Protein AF-A0A2E7XLK7-F1 (afdb_monomer_lite)

Sequence (346 aa):
MSKNNLLGGCLLLLLGIIIGWCAREISVGSTPVLQDQIIPPADSRLLEESEVSLVPVVDSQQFLRQLAREPVSVRQVELRKYLATHGDQFDVLMTLSGDLSEQGHFEEALEMLLRSSIAIESIAQQDLFKMSLARLIDRYTRELISLNQFGEVDQLYEQLTLMLPQFAQYHLELGTLRIRMGNLQSALVPLAQIANHDKLGAEARRLMLQIEGSESLVPAAFEELPLIARTGQFLVEAMIDDELPILVLIDTGAAMTILESGVLERLGYNLSGKQEYFVTANGVVQAPVVTIDSFGLGRARLNNVTVGALDMAMQGKVEGLLGMNFLRHYDFHIDQNRSILVLDQR

Structure (mmCIF, N/CA/C/O backbone):
data_AF-A0A2E7XLK7-F1
#
_entry.id   AF-A0A2E7XLK7-F1
#
loop_
_atom_site.group_PDB
_atom_site.id
_atom_site.type_symbol
_atom_site.label_atom_id
_atom_site.label_alt_id
_atom_site.label_comp_id
_atom_site.label_asym_id
_atom_site.label_entity_id
_atom_site.label_seq_id
_atom_site.pdbx_PDB_ins_code
_atom_site.Cartn_x
_atom_site.Cartn_y
_atom_site.Cartn_z
_atom_site.occupancy
_atom_site.B_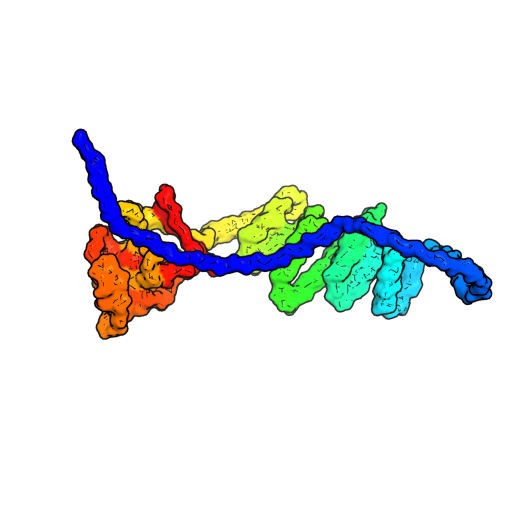iso_or_equiv
_atom_site.auth_seq_id
_atom_site.auth_comp_id
_atom_site.auth_asym_id
_atom_site.auth_atom_id
_atom_site.pdbx_PDB_model_num
ATOM 1 N N . MET A 1 1 ? 20.512 45.327 61.241 1.00 38.00 1 MET A N 1
ATOM 2 C CA . MET A 1 1 ? 20.611 43.995 61.884 1.00 38.00 1 MET A CA 1
ATOM 3 C C . MET A 1 1 ? 20.050 42.981 60.892 1.00 38.00 1 MET A C 1
ATOM 5 O O . MET A 1 1 ? 18.884 43.098 60.562 1.00 38.00 1 MET A O 1
ATOM 9 N N . SER A 1 2 ? 20.935 42.372 60.091 1.00 33.22 2 SER A N 1
ATOM 10 C CA . SER A 1 2 ? 21.350 40.940 60.107 1.00 33.22 2 SER A CA 1
ATOM 11 C C . SER A 1 2 ? 20.397 40.079 59.257 1.00 33.22 2 SER A C 1
ATOM 13 O O . SER A 1 2 ? 19.222 40.047 59.579 1.00 33.22 2 S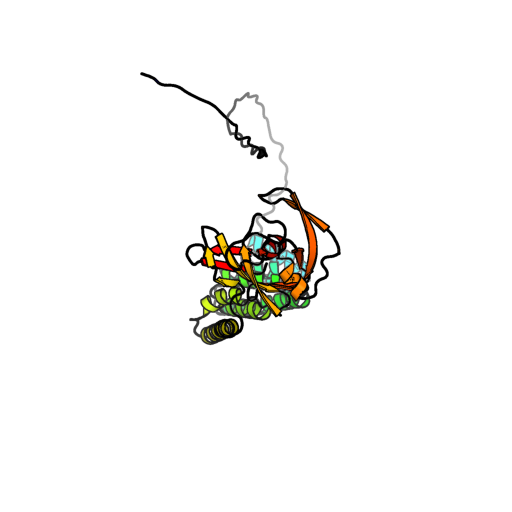ER A O 1
ATOM 15 N N . LYS A 1 3 ? 20.728 39.533 58.072 1.00 36.88 3 LYS A N 1
ATOM 16 C CA . LYS A 1 3 ? 21.786 38.591 57.610 1.00 36.88 3 LY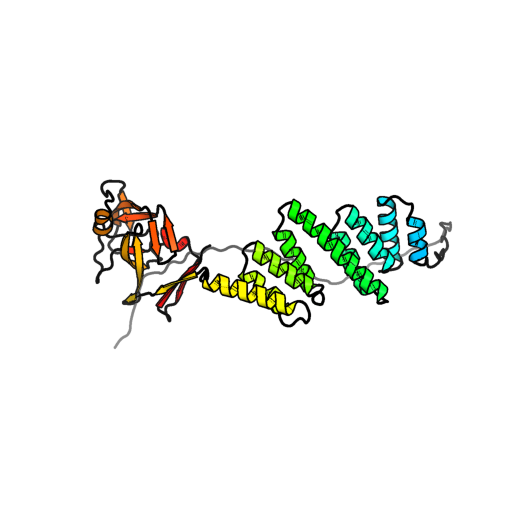S A CA 1
ATOM 17 C C . LYS A 1 3 ? 21.754 37.182 58.239 1.00 36.88 3 LYS A C 1
ATOM 19 O O . LYS A 1 3 ? 21.786 37.083 59.463 1.00 36.88 3 LYS A O 1
ATOM 24 N N . ASN A 1 4 ? 21.885 36.193 57.327 1.00 37.44 4 ASN A N 1
ATOM 25 C CA . ASN A 1 4 ? 22.440 34.819 57.417 1.00 37.44 4 ASN A CA 1
ATOM 26 C C . ASN A 1 4 ? 21.460 33.688 57.828 1.00 37.44 4 ASN A C 1
ATOM 28 O O . ASN A 1 4 ? 20.855 33.794 58.884 1.00 37.44 4 ASN A O 1
ATOM 32 N N . ASN A 1 5 ? 21.150 32.669 56.992 1.00 36.31 5 ASN A N 1
ATOM 33 C CA . ASN A 1 5 ? 21.931 31.530 56.397 1.00 36.31 5 ASN A CA 1
ATOM 34 C C . ASN A 1 5 ? 21.521 30.214 57.124 1.00 36.31 5 ASN A C 1
ATOM 36 O O . ASN A 1 5 ? 21.254 30.299 58.313 1.00 36.31 5 ASN A O 1
ATOM 40 N N . LEU A 1 6 ? 21.498 28.972 56.607 1.00 34.34 6 LEU A N 1
ATOM 41 C CA . LEU A 1 6 ? 21.728 28.292 55.314 1.00 34.34 6 LEU A CA 1
ATOM 42 C C . LEU A 1 6 ? 21.446 26.763 55.540 1.00 34.34 6 LEU A C 1
ATOM 44 O O . LEU A 1 6 ? 21.550 26.322 56.682 1.00 34.34 6 LEU A O 1
ATOM 48 N N . LEU A 1 7 ? 21.268 25.983 54.451 1.00 34.22 7 LEU A N 1
ATOM 49 C CA . LEU A 1 7 ? 21.479 24.508 54.273 1.00 34.22 7 LEU A CA 1
ATOM 50 C C . LEU A 1 7 ? 20.421 23.520 54.830 1.00 34.22 7 LEU A C 1
ATOM 52 O O . LEU A 1 7 ? 19.947 23.688 55.940 1.00 34.22 7 LEU A O 1
ATOM 56 N N . GLY A 1 8 ? 20.049 22.418 54.159 1.00 26.94 8 GLY A N 1
ATOM 57 C CA . GLY A 1 8 ? 20.521 21.790 52.914 1.00 26.94 8 GLY A CA 1
ATOM 58 C C . GLY A 1 8 ? 19.777 20.461 52.627 1.00 26.94 8 GLY A C 1
ATOM 59 O O . GLY A 1 8 ? 19.024 19.986 53.473 1.00 26.94 8 GLY A O 1
ATOM 60 N N . GLY A 1 9 ? 19.997 19.868 51.443 1.00 28.62 9 GLY A N 1
ATOM 61 C CA . GLY A 1 9 ? 19.489 18.536 51.053 1.00 28.62 9 GLY A CA 1
ATOM 62 C C . GLY A 1 9 ? 19.288 18.381 49.535 1.00 28.62 9 GLY A C 1
ATOM 63 O O . GLY A 1 9 ? 18.173 18.498 49.052 1.00 28.62 9 GLY A O 1
ATOM 64 N N . CYS A 1 10 ? 20.363 18.409 48.740 1.00 28.39 10 CYS A N 1
ATOM 65 C CA . CYS A 1 10 ? 20.932 17.255 48.010 1.00 28.39 10 CYS A CA 1
ATOM 66 C C . CYS A 1 10 ? 19.990 16.549 47.010 1.00 28.39 10 CYS A C 1
ATOM 68 O O . CYS A 1 10 ? 19.329 15.570 47.338 1.00 28.39 10 CYS A O 1
ATOM 70 N N . LEU A 1 11 ? 20.046 17.015 45.756 1.00 28.36 11 LEU A N 1
ATOM 71 C CA . LEU A 1 11 ? 19.592 16.337 44.540 1.00 28.36 11 LEU A CA 1
ATOM 72 C C . LEU A 1 11 ? 20.780 15.542 43.966 1.00 28.36 11 LEU A C 1
ATOM 74 O O . LEU A 1 11 ? 21.834 16.128 43.714 1.00 28.36 11 LEU A O 1
ATOM 78 N N . LEU A 1 12 ? 20.631 14.228 43.775 1.00 30.23 12 LEU A N 1
ATOM 79 C CA . LEU A 1 12 ? 21.654 13.356 43.187 1.00 30.23 12 LEU A CA 1
ATOM 80 C C . LEU A 1 12 ? 21.189 12.838 41.819 1.00 30.23 12 LEU A C 1
ATOM 82 O O . LEU A 1 12 ? 20.147 12.203 41.694 1.00 30.23 12 LEU A O 1
ATOM 86 N N . LEU A 1 13 ? 22.001 13.174 40.816 1.00 29.02 13 LEU A N 1
ATOM 87 C CA . LEU A 1 13 ? 22.004 12.732 39.421 1.00 29.02 13 LEU A CA 1
ATOM 88 C C . LEU A 1 13 ? 22.323 11.241 39.292 1.00 29.02 13 LEU A C 1
ATOM 90 O O . LEU A 1 13 ? 23.166 10.766 40.041 1.00 29.02 13 LEU A O 1
ATOM 94 N N . LEU A 1 14 ? 21.811 10.593 38.238 1.00 28.12 14 LEU A N 1
ATOM 95 C CA . LEU A 1 14 ? 22.536 9.589 37.442 1.00 28.12 14 LEU A CA 1
ATOM 96 C C . LEU A 1 14 ? 21.859 9.433 36.066 1.00 28.12 14 LEU A C 1
ATOM 98 O O . LEU A 1 14 ? 20.764 8.890 35.987 1.00 28.12 14 LEU A O 1
ATOM 102 N N . LEU A 1 15 ? 22.526 9.850 34.985 1.00 29.52 15 LEU A N 1
ATOM 103 C CA . LEU A 1 15 ? 22.326 9.291 33.641 1.00 29.52 15 LEU A CA 1
ATOM 104 C C . LEU A 1 15 ? 23.665 9.280 32.893 1.00 29.52 15 LEU A C 1
ATOM 106 O O . LEU A 1 15 ? 24.464 10.211 32.992 1.00 29.52 15 LEU A O 1
ATOM 110 N N . GLY A 1 16 ? 23.914 8.141 32.250 1.00 28.16 16 GLY A N 1
ATOM 111 C CA . GLY A 1 16 ? 25.212 7.648 31.810 1.00 28.16 16 GLY A CA 1
ATOM 112 C C . GLY A 1 16 ? 25.707 8.202 30.477 1.00 28.16 16 GLY A C 1
ATOM 113 O O . GLY A 1 16 ? 24.952 8.672 29.633 1.00 28.16 16 GLY A O 1
ATOM 114 N N . ILE A 1 17 ? 27.024 8.093 30.329 1.00 31.83 17 ILE A N 1
ATOM 115 C CA . ILE A 1 17 ? 27.859 8.482 29.193 1.00 31.83 17 ILE A CA 1
ATOM 116 C C . ILE A 1 17 ? 27.945 7.311 28.204 1.00 31.83 17 ILE A C 1
ATOM 118 O O . ILE A 1 17 ? 28.260 6.198 28.622 1.00 31.83 17 ILE A O 1
ATOM 122 N N . ILE A 1 18 ? 27.788 7.570 26.900 1.00 32.91 18 ILE A N 1
ATOM 123 C CA . ILE A 1 18 ? 28.361 6.728 25.835 1.00 32.91 18 ILE A CA 1
ATOM 124 C C . ILE A 1 18 ? 29.130 7.627 24.859 1.00 32.91 18 ILE A C 1
ATOM 126 O O . ILE A 1 18 ? 28.593 8.581 24.302 1.00 32.91 18 ILE A O 1
ATOM 130 N N . ILE A 1 19 ? 30.417 7.315 24.702 1.00 32.56 19 ILE A N 1
ATOM 131 C CA . ILE A 1 19 ? 31.405 7.982 23.847 1.00 32.56 19 ILE A CA 1
ATOM 132 C C . ILE A 1 19 ? 31.384 7.315 22.465 1.00 32.56 19 ILE A C 1
ATOM 134 O O . ILE A 1 19 ? 31.573 6.105 22.370 1.00 32.56 19 ILE A O 1
ATOM 138 N N . GLY A 1 20 ? 31.200 8.105 21.403 1.00 25.83 20 GLY A N 1
ATOM 139 C CA . GLY A 1 20 ? 31.432 7.702 20.012 1.00 25.83 20 GLY A CA 1
ATOM 140 C C . GLY A 1 20 ? 32.851 8.070 19.573 1.00 25.83 20 GLY A C 1
ATOM 141 O O . GLY A 1 20 ? 33.323 9.174 19.843 1.00 25.83 20 GLY A O 1
ATOM 142 N N . TRP A 1 21 ? 33.545 7.131 18.930 1.00 27.48 21 TRP A N 1
ATOM 143 C CA . TRP A 1 21 ? 34.945 7.250 18.519 1.00 27.48 21 TRP A CA 1
ATOM 144 C C . TRP A 1 21 ? 35.085 7.566 17.019 1.00 27.48 21 TRP A C 1
ATOM 146 O O . TRP A 1 21 ? 34.519 6.882 16.174 1.00 27.48 21 TRP A O 1
ATOM 156 N N . CYS A 1 22 ? 35.910 8.585 16.758 1.00 27.62 22 CYS A N 1
ATOM 157 C CA . CYS A 1 22 ? 36.865 8.788 15.660 1.00 27.62 22 CYS A CA 1
ATOM 158 C C . CYS A 1 22 ? 36.437 8.697 14.179 1.00 27.62 22 CYS A C 1
ATOM 160 O O . CYS A 1 22 ? 36.572 7.659 13.538 1.00 27.62 22 CYS A O 1
ATOM 162 N N . ALA A 1 23 ? 36.196 9.875 13.588 1.00 27.50 23 ALA A N 1
ATOM 163 C CA . ALA A 1 23 ? 36.605 10.194 12.217 1.00 27.50 23 ALA A CA 1
ATOM 164 C C . ALA A 1 23 ? 38.090 10.618 12.205 1.00 27.50 23 ALA A C 1
ATOM 166 O O . ALA A 1 23 ? 38.541 11.331 13.105 1.00 27.50 23 ALA A O 1
ATOM 167 N N . ARG A 1 24 ? 38.859 10.175 11.204 1.00 30.83 24 ARG A N 1
ATOM 168 C CA . ARG A 1 24 ? 40.275 10.532 11.026 1.00 30.83 24 ARG A CA 1
ATOM 169 C C . ARG A 1 24 ? 40.477 11.084 9.615 1.00 30.83 24 ARG A C 1
ATOM 171 O O . ARG A 1 24 ? 40.654 10.325 8.671 1.00 30.83 24 ARG A O 1
ATOM 178 N N . GLU A 1 25 ? 40.466 12.406 9.502 1.00 31.45 25 GLU A N 1
ATOM 179 C CA . GLU A 1 25 ? 41.052 13.160 8.391 1.00 31.45 25 GLU A CA 1
ATOM 180 C C . GLU A 1 25 ? 42.406 13.704 8.849 1.00 31.45 25 GLU A C 1
ATOM 182 O O . GLU A 1 25 ? 42.467 14.347 9.896 1.00 31.45 25 GLU A O 1
ATOM 187 N N . ILE A 1 26 ? 43.481 13.490 8.079 1.00 33.06 26 ILE A N 1
ATOM 188 C CA . ILE A 1 26 ? 44.697 14.316 8.156 1.00 33.06 26 ILE A CA 1
ATOM 189 C C . ILE A 1 26 ? 45.281 14.518 6.748 1.00 33.06 26 ILE A C 1
ATOM 191 O O . ILE A 1 26 ? 45.833 13.603 6.150 1.00 33.06 26 ILE A O 1
ATOM 195 N N . SER A 1 27 ? 45.122 15.760 6.286 1.00 28.83 27 SER A N 1
ATOM 196 C CA . SER A 1 27 ? 46.096 16.716 5.728 1.00 28.83 27 SER A CA 1
ATOM 197 C C . SER A 1 27 ? 47.169 16.316 4.701 1.00 28.83 27 SER A C 1
ATOM 199 O O . SER A 1 27 ? 48.030 15.468 4.910 1.00 28.83 27 SER A O 1
ATOM 201 N N . VAL A 1 28 ? 47.195 17.160 3.666 1.00 31.09 28 VAL A N 1
ATOM 202 C CA . VAL A 1 28 ? 48.266 17.484 2.709 1.00 31.09 28 VAL A CA 1
ATOM 203 C C . VAL A 1 28 ? 49.451 18.201 3.396 1.00 31.09 28 VAL A C 1
ATOM 205 O O . VAL A 1 28 ? 49.221 18.957 4.342 1.00 31.09 28 VAL A O 1
ATOM 208 N N . GLY A 1 29 ? 50.689 18.039 2.881 1.00 28.14 29 GLY A N 1
ATOM 209 C CA . GLY A 1 29 ? 51.804 18.987 3.112 1.00 28.14 29 GLY A CA 1
ATOM 210 C C . GLY A 1 29 ? 53.265 18.487 2.957 1.00 28.14 29 GLY A C 1
ATOM 211 O O . GLY A 1 29 ? 53.879 18.108 3.943 1.00 28.14 29 GLY A O 1
ATOM 212 N N . SER A 1 30 ? 53.822 18.594 1.735 1.00 30.98 30 SER A N 1
ATOM 213 C CA . SER A 1 30 ? 55.190 19.058 1.331 1.00 30.98 30 SER A CA 1
ATOM 214 C C . SER A 1 30 ? 56.534 18.504 1.910 1.00 30.98 30 SER A C 1
ATOM 216 O O . SER A 1 30 ? 56.912 18.861 3.017 1.00 30.98 30 SER A O 1
ATOM 218 N N . THR A 1 31 ? 57.298 17.794 1.035 1.00 31.28 31 THR A N 1
ATOM 219 C CA . THR A 1 31 ? 58.743 17.906 0.581 1.00 31.28 31 THR A CA 1
ATOM 220 C C . THR A 1 31 ? 59.922 18.104 1.577 1.00 31.28 31 THR A C 1
ATOM 222 O O . THR A 1 31 ? 59.736 18.857 2.525 1.00 31.28 31 THR A O 1
ATOM 225 N N . PRO A 1 32 ? 61.173 17.583 1.337 1.00 35.72 32 PRO A N 1
ATOM 226 C CA . PRO A 1 32 ? 61.933 17.742 0.073 1.00 35.72 32 PRO A CA 1
ATOM 227 C C . PRO A 1 32 ? 62.900 16.628 -0.428 1.00 35.72 32 PRO A C 1
ATOM 229 O O . PRO A 1 32 ? 63.356 15.750 0.292 1.00 35.72 32 PRO A O 1
ATOM 232 N N . VAL A 1 33 ? 63.180 16.773 -1.732 1.00 28.27 33 VAL A N 1
ATOM 233 C CA . VAL A 1 33 ? 64.313 16.412 -2.618 1.00 28.27 33 VAL A CA 1
ATOM 234 C C . VAL A 1 33 ? 65.586 15.812 -1.992 1.00 28.27 33 VAL A C 1
ATOM 236 O O . VAL A 1 33 ? 66.196 16.439 -1.134 1.00 28.27 33 VAL A O 1
ATOM 239 N N . LEU A 1 34 ? 66.093 14.724 -2.595 1.00 29.97 34 LEU A N 1
ATOM 240 C CA . LEU A 1 34 ? 67.499 14.611 -3.014 1.00 29.97 34 LEU A CA 1
ATOM 241 C C . LEU A 1 34 ? 67.614 13.779 -4.299 1.00 29.97 34 LEU A C 1
ATOM 243 O O . LEU A 1 34 ? 66.924 12.785 -4.508 1.00 29.97 34 LEU A O 1
ATOM 247 N N . GLN A 1 35 ? 68.455 14.306 -5.172 1.00 29.58 35 GLN A N 1
ATOM 248 C CA . GLN A 1 35 ? 68.695 13.982 -6.566 1.00 29.58 35 GLN A CA 1
ATOM 249 C C . GLN A 1 35 ? 69.853 12.985 -6.629 1.00 29.58 35 GLN A C 1
ATOM 251 O O . GLN A 1 35 ? 70.845 13.213 -5.949 1.00 29.58 35 GLN A O 1
ATOM 256 N N . ASP A 1 36 ? 69.772 11.959 -7.474 1.00 32.22 36 ASP A N 1
ATOM 257 C CA . ASP A 1 36 ? 70.968 11.480 -8.164 1.00 32.22 36 ASP A CA 1
ATOM 258 C C . ASP A 1 36 ? 70.614 10.891 -9.529 1.00 32.22 36 ASP A C 1
ATOM 260 O O . ASP A 1 36 ? 69.635 10.168 -9.716 1.00 32.22 36 ASP A O 1
ATOM 264 N N . GLN A 1 37 ? 71.393 11.342 -10.503 1.00 32.69 37 GLN A N 1
ATOM 265 C CA . GLN A 1 37 ? 71.271 11.105 -11.932 1.00 32.69 37 GLN A CA 1
ATOM 266 C C . GLN A 1 37 ? 71.860 9.738 -12.308 1.00 32.69 37 GLN A C 1
ATOM 268 O O . GLN A 1 37 ? 72.754 9.247 -11.628 1.00 32.69 37 GLN A O 1
ATOM 273 N N . ILE A 1 38 ? 71.424 9.181 -13.445 1.00 30.69 38 ILE A N 1
ATOM 274 C CA . ILE A 1 38 ? 72.251 8.804 -14.618 1.00 30.69 38 ILE A CA 1
ATOM 275 C C . ILE A 1 38 ? 71.412 7.873 -15.524 1.00 30.69 38 ILE A C 1
ATOM 277 O O . ILE A 1 38 ? 71.019 6.781 -15.127 1.00 30.69 38 ILE A O 1
ATOM 281 N N . ILE A 1 39 ? 71.164 8.316 -16.762 1.00 35.72 39 ILE A N 1
ATOM 282 C CA . ILE A 1 39 ? 70.705 7.509 -17.915 1.00 35.72 39 ILE A CA 1
ATOM 283 C C . ILE A 1 39 ? 71.919 7.364 -18.854 1.00 35.72 39 ILE A C 1
ATOM 285 O O . ILE A 1 39 ? 72.703 8.316 -18.935 1.00 35.72 39 ILE A O 1
ATOM 289 N N . PRO A 1 40 ? 72.120 6.224 -19.550 1.00 37.47 40 PRO A N 1
ATOM 290 C CA . PRO A 1 40 ? 71.964 6.234 -21.021 1.00 37.47 40 PRO A CA 1
ATOM 291 C C . PRO A 1 40 ? 71.413 4.869 -21.562 1.00 37.47 40 PRO A C 1
ATOM 293 O O . PRO A 1 40 ? 70.925 4.074 -20.764 1.00 37.47 40 PRO A O 1
ATOM 296 N N . PRO A 1 41 ? 71.352 4.595 -22.885 1.00 37.66 41 PRO A N 1
ATOM 297 C CA . PRO A 1 41 ? 70.128 4.730 -23.675 1.00 37.66 41 PRO A CA 1
ATOM 298 C C . PRO A 1 41 ? 69.648 3.424 -24.359 1.00 37.66 41 PRO A C 1
ATOM 300 O O . PRO A 1 41 ? 70.369 2.439 -24.442 1.00 37.66 41 PRO A O 1
ATOM 303 N N . ALA A 1 42 ? 68.410 3.496 -24.861 1.00 37.38 42 ALA A N 1
ATOM 304 C CA . ALA A 1 42 ? 67.748 2.729 -25.927 1.00 37.38 42 ALA A CA 1
ATOM 305 C C . ALA A 1 42 ? 68.318 1.360 -26.367 1.00 37.38 42 ALA A C 1
ATOM 307 O O . ALA A 1 42 ? 69.353 1.295 -27.027 1.00 37.38 42 ALA A O 1
ATOM 308 N N . ASP A 1 43 ? 67.496 0.313 -26.218 1.00 33.19 43 ASP A N 1
ATOM 309 C CA . ASP A 1 43 ? 67.376 -0.706 -27.262 1.00 33.19 43 ASP A CA 1
ATOM 310 C C . ASP A 1 43 ? 65.899 -0.939 -27.611 1.00 33.19 43 ASP A C 1
ATOM 312 O O . ASP A 1 43 ? 65.036 -1.205 -26.773 1.00 33.19 43 ASP A O 1
ATOM 316 N N . SER A 1 44 ? 65.632 -0.730 -28.888 1.00 34.12 44 SER A N 1
ATOM 317 C CA . SER A 1 44 ? 64.373 -0.860 -29.598 1.00 34.12 44 SER A CA 1
ATOM 318 C C . SER A 1 44 ? 64.024 -2.326 -29.839 1.00 34.12 44 SER A C 1
ATOM 320 O O . SER A 1 44 ? 64.859 -3.045 -30.381 1.00 34.12 44 SER A O 1
ATOM 322 N N . ARG A 1 45 ? 62.774 -2.734 -29.573 1.00 31.17 45 ARG A N 1
ATOM 323 C CA . ARG A 1 45 ? 62.007 -3.673 -30.420 1.00 31.17 45 ARG A CA 1
ATOM 324 C C . ARG A 1 45 ? 60.580 -3.878 -29.898 1.00 31.17 45 ARG A C 1
ATOM 326 O O . ARG A 1 45 ? 60.367 -4.542 -28.896 1.00 31.17 45 ARG A O 1
ATOM 333 N N . LEU A 1 46 ? 59.645 -3.325 -30.674 1.00 32.06 46 LEU A N 1
ATOM 334 C CA . LEU A 1 46 ? 58.427 -3.981 -31.158 1.00 32.06 46 LEU A CA 1
ATOM 335 C C . LEU A 1 46 ? 57.533 -4.661 -30.113 1.00 32.06 46 LEU A C 1
ATOM 337 O O . LEU A 1 46 ? 57.708 -5.841 -29.836 1.00 32.06 46 LEU A O 1
ATOM 341 N N . LEU A 1 47 ? 56.470 -3.966 -29.708 1.00 34.56 47 LEU A N 1
ATOM 342 C CA . LEU A 1 47 ? 55.123 -4.523 -29.835 1.00 34.56 47 LEU A CA 1
ATOM 343 C C . LEU A 1 47 ? 54.205 -3.438 -30.403 1.00 34.56 47 LEU A C 1
ATOM 345 O O . LEU A 1 47 ? 53.878 -2.460 -29.740 1.00 34.56 47 LEU A O 1
ATOM 349 N N . GLU A 1 48 ? 53.945 -3.626 -31.693 1.00 36.47 48 GLU A N 1
ATOM 350 C CA . GLU A 1 48 ? 52.849 -3.138 -32.524 1.00 36.47 48 GLU A CA 1
ATOM 351 C C . GLU A 1 48 ? 51.824 -2.235 -31.828 1.00 36.47 48 GLU A C 1
ATOM 353 O O . GLU A 1 48 ? 50.960 -2.679 -31.072 1.00 36.47 48 GLU A O 1
ATOM 358 N N . GLU A 1 49 ? 51.857 -0.962 -32.219 1.00 38.81 49 GLU A N 1
ATOM 359 C CA . GLU A 1 49 ? 50.637 -0.193 -32.424 1.00 38.81 49 GLU A CA 1
ATOM 360 C C . GLU A 1 49 ? 49.784 -0.963 -33.444 1.00 38.81 49 GLU A C 1
ATOM 362 O O . GLU A 1 49 ? 49.944 -0.815 -34.656 1.00 38.81 49 GLU A O 1
ATOM 367 N N . SER A 1 50 ? 48.918 -1.855 -32.959 1.00 33.56 50 SER A N 1
ATOM 368 C CA . SER A 1 50 ? 47.875 -2.431 -33.792 1.00 33.56 50 SER A CA 1
ATOM 369 C C . SER A 1 50 ? 46.888 -1.315 -34.096 1.00 33.56 50 SER A C 1
ATOM 371 O O . SER A 1 50 ? 46.146 -0.873 -33.217 1.00 33.56 50 SER A O 1
ATOM 373 N N . GLU A 1 51 ? 46.993 -0.841 -35.332 1.00 33.44 51 GLU A N 1
ATOM 374 C CA . GLU A 1 51 ? 46.044 -0.055 -36.102 1.00 33.44 51 GLU A CA 1
ATOM 375 C C . GLU A 1 51 ? 44.725 0.237 -35.391 1.00 33.44 51 GLU A C 1
ATOM 377 O O . GLU A 1 51 ? 43.956 -0.653 -35.024 1.00 33.44 51 GLU A O 1
ATOM 382 N N . VAL A 1 52 ? 44.433 1.534 -35.322 1.00 37.56 52 VAL A N 1
ATOM 383 C CA . VAL A 1 52 ? 43.081 2.076 -35.275 1.00 37.56 52 VAL A CA 1
ATOM 384 C C . VAL A 1 52 ? 42.284 1.447 -36.424 1.00 37.56 52 VAL A C 1
ATOM 386 O O . VAL A 1 52 ? 42.188 1.995 -37.521 1.00 37.56 52 VAL A O 1
ATOM 389 N N . SER A 1 53 ? 41.716 0.266 -36.184 1.00 32.12 53 SER A N 1
ATOM 390 C CA . SER A 1 53 ? 40.615 -0.235 -36.979 1.00 32.12 53 SER A CA 1
ATOM 391 C C . SER A 1 53 ? 39.448 0.655 -36.601 1.00 32.12 53 SER A C 1
ATOM 393 O O . SER A 1 53 ? 38.867 0.532 -35.523 1.00 32.12 53 SER A O 1
ATOM 395 N N . LEU A 1 54 ? 39.181 1.633 -37.464 1.00 37.03 54 LEU A N 1
ATOM 396 C CA . LEU A 1 54 ? 37.894 2.299 -37.546 1.00 37.03 54 LEU A CA 1
ATOM 397 C C . LEU A 1 54 ? 36.854 1.189 -37.721 1.00 37.03 54 LEU A C 1
ATOM 399 O O . LEU A 1 54 ? 36.536 0.806 -38.846 1.00 37.03 54 LEU A O 1
ATOM 403 N N . VAL A 1 55 ? 36.378 0.631 -36.603 1.00 40.66 55 VAL A N 1
ATOM 404 C CA . VAL A 1 55 ? 35.178 -0.194 -36.580 1.00 40.66 55 VAL A CA 1
ATOM 405 C C . VAL A 1 55 ? 34.140 0.683 -37.267 1.00 40.66 55 VAL A C 1
ATOM 407 O O . VAL A 1 55 ? 33.913 1.807 -36.805 1.00 40.66 55 VAL A O 1
ATOM 410 N N . PRO A 1 56 ? 33.612 0.269 -38.432 1.00 43.66 56 PRO A N 1
ATOM 411 C CA . PRO A 1 56 ? 32.649 1.092 -39.138 1.00 43.66 56 PRO A CA 1
ATOM 412 C C . PRO A 1 56 ? 31.529 1.354 -38.144 1.00 43.66 56 PRO A C 1
ATOM 414 O O . PRO A 1 56 ? 31.143 0.418 -37.449 1.00 43.66 56 PRO A O 1
ATOM 417 N N . VAL A 1 57 ? 31.071 2.606 -38.031 1.00 48.91 57 VAL A N 1
ATOM 418 C CA . VAL A 1 57 ? 29.904 2.962 -37.214 1.00 48.91 57 VAL A CA 1
ATOM 419 C C . VAL A 1 57 ? 28.809 1.977 -37.593 1.00 48.91 57 VAL A C 1
ATOM 421 O O . VAL A 1 57 ? 28.241 2.068 -38.683 1.00 48.91 57 VAL A O 1
ATOM 424 N N . VAL A 1 58 ? 28.614 0.954 -36.763 1.00 55.66 58 VAL A N 1
ATOM 425 C CA . VAL A 1 58 ? 27.643 -0.079 -37.065 1.00 55.66 58 VAL A CA 1
ATOM 426 C C . VAL A 1 58 ? 26.335 0.601 -36.750 1.00 55.66 58 VAL A C 1
ATOM 428 O O . VAL A 1 58 ? 26.072 0.923 -35.599 1.00 55.66 58 VAL A O 1
ATOM 431 N N . ASP A 1 59 ? 25.554 0.893 -37.783 1.00 80.56 59 ASP A N 1
ATOM 432 C CA . ASP A 1 59 ? 24.153 1.242 -37.606 1.00 80.56 59 ASP A CA 1
ATOM 433 C C . ASP A 1 59 ? 23.559 0.239 -36.605 1.00 80.56 59 ASP A C 1
ATOM 435 O O . ASP A 1 59 ? 23.683 -0.978 -36.798 1.00 80.56 59 ASP A O 1
ATOM 439 N N . SER A 1 60 ? 22.979 0.731 -35.508 1.00 83.00 60 SER A N 1
ATOM 440 C CA . SER A 1 60 ? 22.459 -0.107 -34.422 1.00 83.00 60 SER A CA 1
ATOM 441 C C . SER A 1 60 ? 21.517 -1.181 -34.973 1.00 83.00 60 SER A C 1
ATOM 443 O O . SER A 1 60 ? 21.540 -2.328 -34.531 1.00 83.00 60 SER A O 1
ATOM 445 N N . GLN A 1 61 ? 20.782 -0.866 -36.040 1.00 86.00 61 GLN A N 1
ATOM 446 C CA . GLN A 1 61 ? 19.929 -1.802 -36.764 1.00 86.00 61 GLN A CA 1
ATOM 447 C C . GLN A 1 61 ? 20.708 -2.952 -37.414 1.00 86.00 61 GLN A C 1
ATOM 449 O O . GLN A 1 61 ? 20.272 -4.106 -37.378 1.00 86.00 61 GLN A O 1
ATOM 454 N N . GLN A 1 62 ? 21.846 -2.663 -38.047 1.00 87.00 62 GLN A N 1
ATOM 455 C CA . GLN A 1 62 ? 22.696 -3.678 -38.663 1.00 87.00 62 GLN A CA 1
ATOM 456 C C . GLN A 1 62 ? 23.345 -4.565 -37.598 1.00 87.00 62 GLN A C 1
ATOM 458 O O . GLN A 1 62 ? 23.385 -5.785 -37.776 1.00 87.00 62 GLN A O 1
ATOM 463 N N . PHE A 1 63 ? 23.791 -3.973 -36.487 1.00 89.62 63 PHE A N 1
ATOM 464 C CA . PHE A 1 63 ? 24.340 -4.700 -35.343 1.00 89.62 63 PHE A CA 1
ATOM 465 C C . PHE A 1 63 ? 23.321 -5.692 -34.769 1.00 89.62 63 PHE A C 1
ATOM 467 O O . PHE A 1 63 ? 23.590 -6.890 -34.657 1.00 89.62 63 PHE A O 1
ATOM 474 N N . LEU A 1 64 ? 22.101 -5.222 -34.502 1.00 92.00 64 LEU A N 1
ATOM 475 C CA . LEU A 1 64 ? 21.028 -6.050 -33.953 1.00 92.00 64 LEU A CA 1
ATOM 476 C C . LEU A 1 64 ? 20.635 -7.203 -34.886 1.00 92.00 64 LEU A C 1
ATOM 478 O O . LEU A 1 64 ? 20.385 -8.316 -34.421 1.00 92.00 64 LEU A O 1
ATOM 482 N N . ARG A 1 65 ? 20.644 -6.992 -36.211 1.00 90.06 65 ARG A N 1
ATOM 483 C CA . ARG A 1 65 ? 20.388 -8.071 -37.186 1.00 90.06 65 ARG A CA 1
ATOM 484 C C . ARG A 1 65 ? 21.437 -9.180 -37.137 1.00 90.06 65 ARG A C 1
ATOM 486 O O . ARG A 1 65 ? 21.083 -10.336 -37.359 1.00 90.06 65 ARG A O 1
ATOM 493 N N . GLN A 1 66 ? 22.700 -8.849 -36.870 1.00 88.75 66 GLN A N 1
ATOM 494 C CA . GLN A 1 66 ? 23.769 -9.846 -36.742 1.00 88.75 66 GLN A CA 1
ATOM 495 C C . GLN A 1 66 ? 23.584 -10.690 -35.477 1.00 88.75 66 GLN A C 1
ATOM 497 O O . GLN A 1 66 ? 23.731 -11.908 -35.523 1.00 88.75 66 GLN A O 1
ATOM 502 N N . LEU A 1 67 ? 23.165 -10.058 -34.380 1.00 90.12 67 LEU A N 1
ATOM 503 C CA . LEU A 1 67 ? 22.947 -10.722 -33.096 1.00 90.12 67 LEU A CA 1
ATOM 504 C C . LEU A 1 67 ? 21.632 -11.509 -32.991 1.00 90.12 67 LEU A C 1
ATOM 506 O O . LEU A 1 67 ? 21.457 -12.291 -32.055 1.00 90.12 67 LEU A O 1
ATOM 510 N N . ALA A 1 68 ? 20.705 -11.342 -33.937 1.00 86.19 68 ALA A N 1
ATOM 511 C CA . ALA A 1 68 ? 19.376 -11.956 -33.883 1.00 86.19 68 ALA A CA 1
ATOM 512 C C . ALA A 1 68 ? 19.399 -13.497 -33.810 1.00 86.19 68 ALA A C 1
ATOM 514 O O . ALA A 1 68 ? 18.444 -14.103 -33.328 1.00 86.19 68 ALA A O 1
ATOM 515 N N . ARG A 1 69 ? 20.472 -14.139 -34.296 1.00 87.31 69 ARG A N 1
ATOM 516 C CA . ARG A 1 69 ? 20.640 -15.605 -34.276 1.00 87.31 69 ARG A CA 1
ATOM 517 C C . ARG A 1 69 ? 21.485 -16.114 -33.112 1.00 87.31 69 ARG A C 1
ATOM 519 O O . ARG A 1 69 ? 21.535 -17.323 -32.899 1.00 87.31 69 ARG A O 1
ATOM 526 N N . GLU A 1 70 ? 22.134 -15.216 -32.381 1.00 92.00 70 GLU A N 1
ATOM 527 C CA . GLU A 1 70 ? 22.989 -15.586 -31.262 1.00 92.00 70 GLU A CA 1
ATOM 528 C C . GLU A 1 70 ? 22.154 -15.979 -30.033 1.00 92.00 70 GLU A C 1
ATOM 530 O O . GLU A 1 70 ? 21.052 -15.438 -29.835 1.00 92.00 70 GLU A O 1
ATOM 535 N N . PRO A 1 71 ? 22.661 -16.887 -29.177 1.00 93.19 71 PRO A N 1
ATOM 536 C CA . PRO A 1 71 ? 22.057 -17.173 -27.880 1.00 93.19 71 PRO A CA 1
ATOM 537 C C . PRO A 1 71 ? 21.912 -15.899 -27.042 1.00 93.19 71 PRO A C 1
ATOM 539 O O . PRO A 1 71 ? 22.785 -15.032 -27.074 1.00 93.19 71 PRO A O 1
ATOM 542 N N . VAL A 1 72 ? 20.851 -15.809 -26.233 1.00 91.94 72 VAL A N 1
ATOM 543 C CA . VAL A 1 72 ? 20.556 -14.610 -25.421 1.00 91.94 72 VAL A CA 1
ATOM 544 C C . VAL A 1 72 ? 21.735 -14.224 -24.517 1.00 91.94 72 VAL A C 1
ATOM 546 O O . VAL A 1 72 ? 22.061 -13.048 -24.403 1.00 91.94 72 VAL A O 1
ATOM 549 N N . SER A 1 73 ? 22.443 -15.199 -23.938 1.00 89.38 73 SER A N 1
ATOM 550 C CA . SER A 1 73 ? 23.625 -14.942 -23.102 1.00 89.38 73 SER A CA 1
ATOM 551 C C . SER A 1 73 ? 24.773 -14.265 -23.861 1.00 89.38 73 SER A C 1
ATOM 553 O O . SER A 1 73 ? 25.405 -13.356 -23.330 1.00 89.38 73 SER A O 1
ATOM 555 N N . VAL A 1 74 ? 25.028 -14.668 -25.109 1.00 92.56 74 VAL A N 1
ATOM 556 C CA . VAL A 1 74 ? 26.041 -14.044 -25.978 1.00 92.56 74 VAL A CA 1
ATOM 557 C C . VAL A 1 74 ? 25.565 -12.661 -26.412 1.00 92.56 74 VAL A C 1
ATOM 559 O O . VAL A 1 74 ? 26.311 -11.687 -26.317 1.00 92.56 74 VAL A O 1
ATOM 562 N N . ARG A 1 75 ? 24.295 -12.561 -26.817 1.00 92.50 75 ARG A N 1
ATOM 563 C CA . ARG A 1 75 ? 23.675 -11.312 -27.255 1.00 92.50 75 ARG A CA 1
ATOM 564 C C . ARG A 1 75 ? 23.771 -10.225 -26.188 1.00 92.50 75 ARG A C 1
ATOM 566 O O . ARG A 1 75 ? 24.247 -9.139 -26.494 1.00 92.50 75 ARG A O 1
ATOM 573 N N . GLN A 1 76 ? 23.409 -10.511 -24.939 1.00 93.94 76 GLN A N 1
ATOM 574 C CA . GLN A 1 76 ? 23.474 -9.526 -23.852 1.00 93.94 76 GLN A CA 1
ATOM 575 C C . GLN A 1 76 ? 24.888 -8.984 -23.609 1.00 93.94 76 GLN A C 1
ATOM 577 O O . GLN A 1 76 ? 25.052 -7.785 -23.373 1.00 93.94 76 GLN A O 1
ATOM 582 N N . VAL A 1 77 ? 25.915 -9.837 -23.686 1.00 94.69 77 VAL A N 1
ATOM 583 C CA . VAL A 1 77 ? 27.315 -9.410 -23.534 1.00 94.69 77 VAL A CA 1
ATOM 584 C C . VAL A 1 77 ? 27.703 -8.441 -24.649 1.00 94.69 77 VAL A C 1
ATOM 586 O O . VAL A 1 77 ? 28.269 -7.382 -24.373 1.00 94.69 77 VAL A O 1
ATOM 589 N N . GLU A 1 78 ? 27.363 -8.764 -25.895 1.00 94.88 78 GLU A N 1
ATOM 590 C CA . GLU A 1 78 ? 27.676 -7.908 -27.041 1.00 94.88 78 GLU A CA 1
ATOM 591 C C . GLU A 1 78 ? 26.869 -6.601 -27.032 1.00 94.88 78 GLU A C 1
ATOM 593 O O . GLU A 1 78 ? 27.436 -5.538 -27.279 1.00 94.88 78 GLU A O 1
ATOM 598 N N . LEU A 1 79 ? 25.586 -6.630 -26.646 1.00 95.19 79 LEU A N 1
ATOM 599 C CA . LEU A 1 79 ? 24.769 -5.421 -26.470 1.00 95.19 79 LEU A CA 1
ATOM 600 C C . LEU A 1 79 ? 25.389 -4.473 -25.430 1.00 95.19 79 LEU A C 1
ATOM 602 O O . LEU A 1 79 ? 25.504 -3.275 -25.680 1.00 95.19 79 LEU A O 1
ATOM 606 N N . ARG A 1 80 ? 25.852 -4.991 -24.283 1.00 96.19 80 ARG A N 1
ATOM 607 C CA . ARG A 1 80 ? 26.503 -4.171 -23.245 1.00 96.19 80 ARG A CA 1
ATOM 608 C C . ARG A 1 80 ? 27.830 -3.575 -23.722 1.00 96.19 80 ARG A C 1
ATOM 610 O O . ARG A 1 80 ? 28.084 -2.399 -23.468 1.00 96.19 80 ARG A O 1
ATOM 617 N N . LYS A 1 81 ? 28.656 -4.343 -24.444 1.00 94.50 81 LYS A N 1
ATOM 618 C CA . LYS A 1 81 ? 29.895 -3.827 -25.063 1.00 94.50 81 LYS A CA 1
ATOM 619 C C . LYS A 1 81 ? 29.602 -2.721 -26.071 1.00 94.50 81 LYS A C 1
ATOM 621 O O . LYS A 1 81 ? 30.305 -1.711 -26.103 1.00 94.50 81 LYS A O 1
ATOM 626 N N . TYR A 1 82 ? 28.556 -2.899 -26.870 1.00 93.44 82 TYR A N 1
ATOM 627 C CA . TYR A 1 82 ? 28.126 -1.903 -27.836 1.00 93.44 82 TYR A CA 1
ATOM 628 C C . TYR A 1 82 ? 27.698 -0.602 -27.144 1.00 93.44 82 TYR A C 1
ATOM 630 O O . TYR A 1 82 ? 28.185 0.464 -27.509 1.00 93.44 82 TYR A O 1
ATOM 638 N N . LEU A 1 83 ? 26.874 -0.678 -26.092 1.00 94.44 83 LEU A N 1
ATOM 639 C CA . LEU A 1 83 ? 26.466 0.497 -25.305 1.00 94.44 83 LEU A CA 1
ATOM 640 C C . LEU A 1 83 ? 27.663 1.205 -24.653 1.00 94.44 83 LEU A C 1
ATOM 642 O O . LEU A 1 83 ? 27.728 2.430 -24.645 1.00 94.44 83 LEU A O 1
ATOM 646 N N . ALA A 1 84 ? 28.650 0.452 -24.158 1.00 94.06 84 ALA A N 1
ATOM 647 C CA . ALA A 1 84 ? 29.861 1.024 -23.565 1.00 94.06 84 ALA A CA 1
ATOM 648 C C . ALA A 1 84 ? 30.735 1.791 -24.575 1.00 94.06 84 ALA A C 1
ATOM 650 O O . ALA A 1 84 ? 31.492 2.677 -24.187 1.00 94.06 84 ALA A O 1
ATOM 651 N N . THR A 1 85 ? 30.647 1.448 -25.861 1.00 92.75 85 THR A N 1
ATOM 652 C CA . THR A 1 85 ? 31.480 2.024 -26.928 1.00 92.75 85 THR A CA 1
ATOM 653 C C . THR A 1 85 ? 30.763 3.114 -27.724 1.00 92.75 85 THR A C 1
ATOM 655 O O . THR A 1 85 ? 31.405 4.068 -28.152 1.00 92.75 85 THR A O 1
ATOM 658 N N . HIS A 1 86 ? 29.443 3.006 -27.891 1.00 89.44 86 HIS A N 1
ATOM 659 C CA . HIS A 1 86 ? 28.638 3.876 -28.760 1.00 89.44 86 HIS A CA 1
ATOM 660 C C . HIS A 1 86 ? 27.592 4.706 -27.996 1.00 89.44 86 HIS A C 1
ATOM 662 O O . HIS A 1 86 ? 26.825 5.453 -28.611 1.00 89.44 86 HIS A O 1
ATOM 668 N N . GLY A 1 87 ? 27.559 4.587 -26.666 1.00 90.75 87 GLY A N 1
ATOM 669 C CA . GLY A 1 87 ? 26.602 5.269 -25.800 1.00 90.75 87 GLY A CA 1
ATOM 670 C C . GLY A 1 87 ? 25.196 4.670 -25.845 1.00 90.75 87 GLY A C 1
ATOM 671 O O . GLY A 1 87 ? 24.955 3.597 -26.406 1.00 90.75 87 GLY A O 1
ATOM 672 N N . ASP A 1 88 ? 24.258 5.389 -25.234 1.00 93.56 88 ASP A N 1
ATOM 673 C CA . ASP A 1 88 ? 22.868 4.964 -25.070 1.00 93.56 88 ASP A CA 1
ATOM 674 C C . ASP A 1 88 ? 22.107 5.070 -26.397 1.00 93.56 88 ASP A C 1
ATOM 676 O O . ASP A 1 88 ? 21.617 6.128 -26.781 1.00 93.56 88 ASP A O 1
ATOM 680 N N . GLN A 1 89 ? 22.019 3.943 -27.106 1.00 94.25 89 GLN A N 1
ATOM 681 C CA . GLN A 1 89 ? 21.284 3.809 -28.363 1.00 94.25 89 GLN A CA 1
ATOM 682 C C . GLN A 1 89 ? 19.924 3.156 -28.106 1.00 94.25 89 GLN A C 1
ATOM 684 O O . GLN A 1 89 ? 19.864 2.056 -27.549 1.00 94.25 89 GLN A O 1
ATOM 689 N N . PHE A 1 90 ? 18.840 3.805 -28.547 1.00 95.31 90 PHE A N 1
ATOM 690 C CA . PHE A 1 90 ? 17.462 3.387 -28.259 1.00 95.31 90 PHE A CA 1
ATOM 691 C C . PHE A 1 90 ? 17.205 1.912 -28.597 1.00 95.31 90 PHE A C 1
ATOM 693 O O . PHE A 1 90 ? 16.868 1.130 -27.710 1.00 95.31 90 PHE A O 1
ATOM 700 N N . ASP A 1 91 ? 17.436 1.501 -29.848 1.00 95.06 91 ASP A N 1
ATOM 701 C CA . ASP A 1 91 ? 17.135 0.136 -30.310 1.00 95.06 91 ASP A CA 1
ATOM 702 C C . ASP A 1 91 ? 17.927 -0.937 -29.530 1.00 95.06 91 ASP A C 1
ATOM 704 O O . ASP A 1 91 ? 17.431 -2.039 -29.274 1.00 95.06 91 ASP A O 1
ATOM 708 N N . VAL A 1 92 ? 19.151 -0.609 -29.104 1.00 96.38 92 VAL A N 1
ATOM 709 C CA . VAL A 1 92 ? 20.037 -1.516 -28.356 1.00 96.38 92 VAL A CA 1
ATOM 710 C C . VAL A 1 92 ? 19.571 -1.660 -26.909 1.00 96.38 92 VAL A C 1
ATOM 712 O O . VAL A 1 92 ? 19.467 -2.783 -26.415 1.00 96.38 92 VAL A O 1
ATOM 715 N N . LEU A 1 93 ? 19.227 -0.550 -26.247 1.00 97.94 93 LEU A N 1
ATOM 716 C CA . LEU A 1 93 ? 18.668 -0.554 -24.891 1.00 97.94 93 LEU A CA 1
ATOM 717 C C . LEU A 1 93 ? 17.313 -1.269 -24.836 1.00 97.94 93 LEU A C 1
ATOM 719 O O . LEU A 1 93 ? 17.083 -2.074 -23.935 1.00 97.94 93 LEU A O 1
ATOM 723 N N . MET A 1 94 ? 16.445 -1.035 -25.826 1.00 97.69 94 MET A N 1
ATOM 724 C CA . MET A 1 94 ? 15.151 -1.714 -25.950 1.00 97.69 94 MET A CA 1
ATOM 725 C C . MET A 1 94 ? 15.319 -3.228 -26.120 1.00 97.69 94 MET A C 1
ATOM 727 O O . MET A 1 94 ? 14.607 -4.002 -25.479 1.00 97.69 94 MET A O 1
ATOM 731 N N . THR A 1 95 ? 16.280 -3.659 -26.945 1.00 96.62 95 THR A N 1
ATOM 732 C CA . THR A 1 95 ? 16.574 -5.087 -27.147 1.00 96.62 95 THR A CA 1
ATOM 733 C C . THR A 1 95 ? 17.127 -5.723 -25.872 1.00 96.62 95 THR A C 1
ATOM 735 O O . THR A 1 95 ? 16.642 -6.772 -25.453 1.00 96.62 95 THR A O 1
ATOM 738 N N . LEU A 1 96 ? 18.091 -5.070 -25.213 1.00 98.00 96 LEU A N 1
ATOM 739 C CA . LEU A 1 96 ? 18.681 -5.573 -23.972 1.00 98.00 96 LEU A CA 1
ATOM 740 C C . LEU A 1 96 ? 17.642 -5.666 -22.846 1.00 98.00 96 LEU A C 1
ATOM 742 O O . LEU A 1 96 ? 17.600 -6.667 -22.136 1.00 98.00 96 LEU A O 1
ATOM 746 N N . SER A 1 97 ? 16.778 -4.655 -22.713 1.00 98.25 97 SER A N 1
ATOM 747 C CA . SER A 1 97 ? 15.652 -4.673 -21.773 1.00 98.25 97 SER A CA 1
ATOM 748 C C . SER A 1 97 ? 14.726 -5.868 -22.023 1.00 98.25 97 SER A C 1
ATOM 750 O O . SER A 1 97 ? 14.363 -6.574 -21.083 1.00 98.25 97 SER A O 1
ATOM 752 N N . GLY A 1 98 ? 14.388 -6.141 -23.288 1.00 97.19 98 GLY A N 1
ATOM 753 C CA . GLY A 1 98 ? 13.580 -7.299 -23.674 1.00 97.19 98 GLY A CA 1
ATOM 754 C C . GLY A 1 98 ? 14.219 -8.630 -23.272 1.00 97.19 98 GLY A C 1
ATOM 755 O O . GLY A 1 98 ? 13.583 -9.420 -22.574 1.00 97.19 98 GLY A O 1
ATOM 756 N N . ASP A 1 99 ? 15.485 -8.836 -23.643 1.00 96.06 99 ASP A N 1
ATOM 757 C CA . ASP A 1 99 ? 16.248 -10.052 -23.330 1.00 96.06 99 ASP A CA 1
ATOM 758 C C . ASP A 1 99 ? 16.359 -10.288 -21.808 1.00 96.06 99 ASP A C 1
ATOM 760 O O . ASP A 1 99 ? 16.189 -11.412 -21.335 1.00 96.06 99 ASP A O 1
ATOM 764 N N . LEU A 1 100 ? 16.633 -9.234 -21.028 1.00 97.88 100 LEU A N 1
ATOM 765 C CA . LEU A 1 100 ? 16.699 -9.299 -19.561 1.00 97.88 100 LEU A CA 1
ATOM 766 C C . LEU A 1 100 ? 15.335 -9.616 -18.955 1.00 97.88 100 LEU A C 1
ATOM 768 O O . LEU A 1 100 ? 15.221 -10.460 -18.066 1.00 97.88 100 LEU A O 1
ATOM 772 N N . SER A 1 101 ? 14.290 -8.972 -19.475 1.00 97.00 101 SER A N 1
ATOM 773 C CA . SER A 1 101 ? 12.927 -9.211 -19.036 1.00 97.00 101 SER A CA 1
ATOM 774 C C . SER A 1 101 ? 12.571 -10.679 -19.229 1.00 97.00 101 SER A C 1
ATOM 776 O O . SER A 1 101 ? 12.127 -11.309 -18.281 1.00 97.00 101 SER A O 1
ATOM 778 N N . GLU A 1 102 ? 12.777 -11.266 -20.413 1.00 94.69 102 GLU A N 1
ATOM 779 C CA . GLU A 1 102 ? 12.498 -12.690 -20.696 1.00 94.69 102 GLU A CA 1
ATOM 780 C C . GLU A 1 102 ? 13.179 -13.673 -19.733 1.00 94.69 102 GLU A C 1
ATOM 782 O O . GLU A 1 102 ? 12.628 -14.740 -19.469 1.00 94.69 102 GLU A O 1
ATOM 787 N N . GLN A 1 103 ? 14.322 -13.302 -19.163 1.00 94.75 103 GLN A N 1
ATOM 788 C CA . GLN A 1 103 ? 15.056 -14.105 -18.184 1.00 94.75 103 GLN A CA 1
ATOM 789 C C . GLN A 1 103 ? 14.647 -13.852 -16.721 1.00 94.75 103 GLN A C 1
ATOM 791 O O . GLN A 1 103 ? 15.192 -14.491 -15.826 1.00 94.75 103 GLN A O 1
ATOM 796 N N . GLY A 1 104 ? 13.702 -12.942 -16.466 1.00 95.50 104 GLY A N 1
ATOM 797 C CA . GLY A 1 104 ? 13.251 -12.580 -15.117 1.00 95.50 104 GLY A CA 1
ATOM 798 C C . GLY A 1 104 ? 14.103 -11.504 -14.432 1.00 95.50 104 GLY A C 1
ATOM 799 O O . GLY A 1 104 ? 13.866 -11.167 -13.277 1.00 95.50 104 GLY A O 1
ATOM 800 N N . HIS A 1 105 ? 15.074 -10.910 -15.130 1.00 97.31 105 HIS A N 1
ATOM 801 C CA . HIS A 1 105 ? 15.908 -9.826 -14.601 1.00 97.31 105 HIS A CA 1
ATOM 802 C C . HIS A 1 105 ? 15.189 -8.470 -14.729 1.00 97.31 105 HIS A C 1
ATOM 804 O O . HIS A 1 105 ? 15.612 -7.595 -15.485 1.00 97.31 105 HIS A O 1
ATOM 810 N N . PHE A 1 106 ? 14.054 -8.302 -14.039 1.00 97.88 106 PHE A N 1
ATOM 811 C CA . PHE A 1 106 ? 13.152 -7.161 -14.256 1.00 97.88 106 PHE A CA 1
ATOM 812 C C . PHE A 1 106 ? 13.725 -5.802 -13.863 1.00 97.88 106 PHE A C 1
ATOM 814 O O . PHE A 1 106 ? 13.462 -4.832 -14.567 1.00 97.88 106 PHE A O 1
ATOM 821 N N . GLU A 1 107 ? 14.491 -5.712 -12.774 1.00 96.50 107 GLU A N 1
ATOM 822 C CA . GLU A 1 107 ? 15.080 -4.440 -12.330 1.00 96.50 107 GLU A CA 1
ATOM 823 C C . GLU A 1 107 ? 16.077 -3.905 -13.359 1.00 96.50 107 GLU A C 1
ATOM 825 O O . GLU A 1 107 ? 15.945 -2.771 -13.819 1.00 96.50 107 GLU A O 1
ATOM 830 N N . GLU A 1 108 ? 17.011 -4.750 -13.807 1.00 97.69 108 GLU A N 1
ATOM 831 C CA . GLU A 1 108 ? 17.958 -4.392 -14.866 1.00 97.69 108 GLU A CA 1
ATOM 832 C C . GLU A 1 108 ? 17.234 -4.103 -16.187 1.00 97.69 108 GLU A C 1
ATOM 834 O O . GLU A 1 108 ? 17.576 -3.157 -16.898 1.00 97.69 108 GLU A O 1
ATOM 839 N N . ALA A 1 109 ? 16.203 -4.888 -16.521 1.00 98.38 109 ALA A N 1
ATOM 840 C CA . ALA A 1 109 ? 15.388 -4.633 -17.703 1.00 98.38 109 ALA A CA 1
ATOM 841 C C . ALA A 1 109 ? 14.715 -3.255 -17.639 1.00 98.38 109 ALA A C 1
ATOM 843 O O . ALA A 1 109 ? 14.686 -2.546 -18.649 1.00 98.38 109 ALA A O 1
ATOM 844 N N . LEU A 1 110 ? 14.189 -2.870 -16.472 1.00 98.12 110 LEU A N 1
ATOM 845 C CA . LEU A 1 110 ? 13.549 -1.578 -16.251 1.00 98.12 110 LEU A CA 1
ATOM 846 C C . LEU A 1 110 ? 14.570 -0.450 -16.338 1.00 98.12 110 LEU A C 1
ATOM 848 O O . LEU A 1 110 ? 14.298 0.539 -17.009 1.00 98.12 110 LEU A O 1
ATOM 852 N N . GLU A 1 111 ? 15.755 -0.616 -15.754 1.00 97.00 111 GLU A N 1
ATOM 853 C CA . GLU A 1 111 ? 16.844 0.355 -15.864 1.00 97.00 111 GLU A CA 1
ATOM 854 C C . GLU A 1 111 ? 17.213 0.622 -17.331 1.00 97.00 111 GLU A C 1
ATOM 856 O O . GLU A 1 111 ? 17.244 1.779 -17.761 1.00 97.00 111 GLU A O 1
ATOM 861 N N . MET A 1 112 ? 17.438 -0.431 -18.131 1.00 98.19 112 MET A N 1
ATOM 862 C CA . MET A 1 112 ? 17.764 -0.278 -19.556 1.00 98.19 112 MET A CA 1
ATOM 863 C C . MET A 1 112 ? 16.636 0.423 -20.311 1.00 98.19 112 MET A C 1
ATOM 865 O O . MET A 1 112 ? 16.884 1.282 -21.161 1.00 98.19 112 MET A O 1
ATOM 869 N N . LEU A 1 113 ? 15.388 0.088 -19.978 1.00 97.44 113 LEU A N 1
ATOM 870 C CA . LEU A 1 113 ? 14.233 0.704 -20.603 1.00 97.44 113 LEU A CA 1
ATOM 871 C C . LEU A 1 113 ? 14.142 2.190 -20.254 1.00 97.44 113 LEU A C 1
ATOM 873 O O . LEU A 1 113 ? 14.019 3.011 -21.156 1.00 97.44 113 LEU A O 1
ATOM 877 N N . LEU A 1 114 ? 14.260 2.558 -18.979 1.00 96.06 114 LEU A N 1
ATOM 878 C CA . LEU A 1 114 ? 14.234 3.953 -18.536 1.00 96.06 114 LEU A CA 1
ATOM 879 C C . LEU A 1 114 ? 15.374 4.762 -19.162 1.00 96.06 114 LEU A C 1
ATOM 881 O O . LEU A 1 114 ? 15.139 5.865 -19.643 1.00 96.06 114 LEU A O 1
ATOM 885 N N . ARG A 1 115 ? 16.582 4.198 -19.268 1.00 96.69 115 ARG A N 1
ATOM 886 C CA . ARG A 1 115 ? 17.689 4.838 -19.997 1.00 96.69 115 ARG A CA 1
ATOM 887 C C . ARG A 1 115 ? 17.349 5.095 -21.462 1.00 96.69 115 ARG A C 1
ATOM 889 O O . ARG A 1 115 ? 17.650 6.169 -21.981 1.00 96.69 115 ARG A O 1
ATOM 896 N N . SER A 1 116 ? 16.641 4.166 -22.113 1.00 96.56 116 SER A N 1
ATOM 897 C CA . SER A 1 116 ? 16.217 4.343 -23.507 1.00 96.56 116 SER A CA 1
ATOM 898 C C . SER A 1 116 ? 15.308 5.559 -23.698 1.00 96.56 116 SER A C 1
ATOM 900 O O . SER A 1 116 ? 15.292 6.122 -24.789 1.00 96.56 116 SER A O 1
ATOM 902 N N . SER A 1 117 ? 14.611 6.033 -22.652 1.00 94.69 117 SER A N 1
ATOM 903 C CA . SER A 1 117 ? 13.710 7.182 -22.783 1.00 94.69 117 SER A CA 1
ATOM 904 C C . SER A 1 117 ? 14.432 8.479 -23.146 1.00 94.69 117 SER A C 1
ATOM 906 O O . SER A 1 117 ? 13.826 9.369 -23.737 1.00 94.69 117 SER A O 1
ATOM 908 N N . ILE A 1 118 ? 15.718 8.592 -22.796 1.00 91.50 118 ILE A N 1
ATOM 909 C CA . ILE A 1 118 ? 16.561 9.755 -23.111 1.00 91.50 118 ILE A CA 1
ATOM 910 C C . ILE A 1 118 ? 16.976 9.742 -24.593 1.00 91.50 118 ILE A C 1
ATOM 912 O O . ILE A 1 118 ? 17.186 10.798 -25.181 1.00 91.50 118 ILE A O 1
ATOM 916 N N . ALA A 1 119 ? 17.039 8.557 -25.206 1.00 91.62 119 ALA A N 1
ATOM 917 C CA . ALA A 1 119 ? 17.428 8.343 -26.599 1.00 91.62 119 ALA A CA 1
ATOM 918 C C . ALA A 1 119 ? 16.231 8.290 -27.575 1.00 91.62 119 ALA A C 1
ATOM 920 O O . ALA A 1 119 ? 16.385 7.858 -28.714 1.00 91.62 119 ALA A O 1
ATOM 921 N N . ILE A 1 120 ? 15.023 8.674 -27.143 1.00 93.81 120 ILE A N 1
ATOM 922 C CA . ILE A 1 120 ? 13.838 8.709 -28.015 1.00 93.81 120 ILE A CA 1
ATOM 923 C C . ILE A 1 120 ? 13.936 9.899 -28.976 1.00 93.81 120 ILE A C 1
ATOM 925 O O . ILE A 1 120 ? 13.950 11.053 -28.553 1.00 93.81 120 ILE A O 1
ATOM 929 N N . GLU A 1 121 ? 13.886 9.618 -30.276 1.00 93.69 121 GLU A N 1
ATOM 930 C CA . GLU A 1 121 ? 13.990 10.621 -31.344 1.00 93.69 121 GLU A CA 1
ATOM 931 C C . GLU A 1 121 ? 12.708 10.750 -32.182 1.00 93.69 121 GLU A C 1
ATOM 933 O O . GLU A 1 121 ? 12.557 11.686 -32.969 1.00 93.69 121 GLU A O 1
ATOM 938 N N . SER A 1 122 ? 11.755 9.823 -32.036 1.00 95.88 122 SER A N 1
ATOM 939 C CA . SER A 1 122 ? 10.531 9.801 -32.845 1.00 95.88 122 SER A CA 1
ATOM 940 C C . SER A 1 122 ? 9.286 9.389 -32.063 1.00 95.88 122 SER A C 1
ATOM 942 O O . SER A 1 122 ? 9.356 8.692 -31.052 1.00 95.88 122 SER A O 1
ATOM 944 N N . ILE A 1 123 ? 8.114 9.762 -32.589 1.00 96.44 123 ILE A N 1
ATOM 945 C CA . ILE A 1 123 ? 6.808 9.349 -32.045 1.00 96.44 123 ILE A CA 1
ATOM 946 C C . ILE A 1 123 ? 6.682 7.817 -32.044 1.00 96.44 123 ILE A C 1
ATOM 948 O O . ILE A 1 123 ? 6.215 7.240 -31.069 1.00 96.44 123 ILE A O 1
ATOM 952 N N . ALA A 1 124 ? 7.168 7.145 -33.093 1.00 96.56 124 ALA A N 1
ATOM 953 C CA . ALA A 1 124 ? 7.138 5.685 -33.177 1.00 96.56 124 ALA A CA 1
ATOM 954 C C . ALA A 1 124 ? 7.968 5.018 -32.064 1.00 96.56 124 ALA A C 1
ATOM 956 O O . ALA A 1 124 ? 7.507 4.063 -31.440 1.00 96.56 124 ALA A O 1
ATOM 957 N N . GLN A 1 125 ? 9.166 5.540 -31.775 1.00 96.06 125 GLN A N 1
ATOM 958 C CA . GLN A 1 125 ? 9.987 5.070 -30.653 1.00 96.06 125 GLN A CA 1
ATOM 959 C C . GLN A 1 125 ? 9.330 5.380 -29.307 1.00 96.06 125 GLN A C 1
ATOM 961 O O . GLN A 1 125 ? 9.341 4.539 -28.411 1.00 96.06 125 GLN A O 1
ATOM 966 N N . GLN A 1 126 ? 8.697 6.547 -29.176 1.00 95.88 126 GLN A N 1
ATOM 967 C CA . GLN A 1 126 ? 7.948 6.897 -27.975 1.00 95.88 126 GLN A CA 1
ATOM 968 C C . GLN A 1 126 ? 6.809 5.902 -27.710 1.00 95.88 126 GLN A C 1
ATOM 970 O O . GLN A 1 126 ? 6.647 5.444 -26.580 1.00 95.88 126 GLN A O 1
ATOM 975 N N . ASP A 1 127 ? 6.035 5.540 -28.731 1.00 96.75 127 ASP A N 1
ATOM 976 C CA . ASP A 1 127 ? 4.950 4.567 -28.596 1.00 96.75 127 ASP A CA 1
ATOM 977 C C . ASP A 1 127 ? 5.487 3.165 -28.281 1.00 96.75 127 ASP A C 1
ATOM 979 O O . ASP A 1 127 ? 4.966 2.488 -27.390 1.00 96.75 127 ASP A O 1
ATOM 983 N N . LEU A 1 128 ? 6.586 2.758 -28.924 1.00 97.19 128 LEU A N 1
ATOM 984 C CA . LEU A 1 128 ? 7.245 1.484 -28.643 1.00 97.19 128 LEU A CA 1
ATOM 985 C C . LEU A 1 128 ? 7.778 1.405 -27.204 1.00 97.19 128 LEU A C 1
ATOM 987 O O . LEU A 1 128 ? 7.616 0.369 -26.550 1.00 97.19 128 LEU A O 1
ATOM 991 N N . PHE A 1 129 ? 8.367 2.490 -26.695 1.00 97.38 129 PHE A N 1
ATOM 992 C CA . PHE A 1 129 ? 8.798 2.610 -25.303 1.00 97.38 129 PHE A CA 1
ATOM 993 C C . PHE A 1 129 ? 7.611 2.441 -24.353 1.00 97.38 129 PHE A C 1
ATOM 995 O O . PHE A 1 129 ? 7.652 1.582 -23.475 1.00 97.38 129 PHE A O 1
ATOM 1002 N N . LYS A 1 130 ? 6.514 3.186 -24.564 1.00 96.75 130 LYS A N 1
ATOM 1003 C CA . LYS A 1 130 ? 5.307 3.104 -23.719 1.00 96.75 130 LYS A CA 1
ATOM 1004 C C . LYS A 1 130 ? 4.741 1.685 -23.674 1.00 96.75 130 LYS A C 1
ATOM 1006 O O . LYS A 1 130 ? 4.436 1.176 -22.598 1.00 96.75 130 LYS A O 1
ATOM 1011 N N . MET A 1 131 ? 4.624 1.036 -24.834 1.00 97.50 131 MET A N 1
ATOM 1012 C CA . MET A 1 131 ? 4.125 -0.338 -24.938 1.00 97.50 131 MET A CA 1
ATOM 1013 C C . MET A 1 131 ? 5.046 -1.338 -24.234 1.00 97.50 131 MET A C 1
ATOM 1015 O O . MET A 1 131 ? 4.570 -2.254 -23.563 1.00 97.50 131 MET A O 1
ATOM 1019 N N . SER A 1 132 ? 6.360 -1.175 -24.388 1.00 98.12 132 SER A N 1
ATOM 1020 C CA . SER A 1 132 ? 7.347 -2.063 -23.767 1.00 98.12 132 SER A CA 1
ATOM 1021 C C . SER A 1 132 ? 7.404 -1.878 -22.255 1.00 98.12 132 SER A C 1
ATOM 1023 O O . SER A 1 132 ? 7.467 -2.871 -21.538 1.00 98.12 132 SER A O 1
ATOM 1025 N N . LEU A 1 133 ? 7.274 -0.641 -21.770 1.00 98.00 133 LEU A N 1
ATOM 1026 C CA . LEU A 1 133 ? 7.219 -0.334 -20.345 1.00 98.00 133 LEU A CA 1
ATOM 1027 C C . LEU A 1 133 ? 5.980 -0.955 -19.707 1.00 98.00 133 LEU A C 1
ATOM 1029 O O . LEU A 1 133 ? 6.109 -1.693 -18.737 1.00 98.00 133 LEU A O 1
ATOM 1033 N N . ALA A 1 134 ? 4.800 -0.745 -20.295 1.00 97.12 134 ALA A N 1
ATOM 1034 C CA . ALA A 1 134 ? 3.568 -1.347 -19.794 1.00 97.12 134 ALA A CA 1
ATOM 1035 C C . ALA A 1 134 ? 3.669 -2.881 -19.722 1.00 97.12 134 ALA A C 1
ATOM 1037 O O . ALA A 1 134 ? 3.294 -3.480 -18.717 1.00 97.12 134 ALA A O 1
ATOM 1038 N N . ARG A 1 135 ? 4.236 -3.521 -20.757 1.00 97.88 135 ARG A N 1
ATOM 1039 C CA . ARG A 1 135 ? 4.450 -4.976 -20.784 1.00 97.88 135 ARG A CA 1
ATOM 1040 C C . ARG A 1 135 ? 5.437 -5.441 -19.710 1.00 97.88 135 ARG A C 1
ATOM 1042 O O . ARG A 1 135 ? 5.204 -6.473 -19.086 1.00 97.88 135 ARG A O 1
ATOM 1049 N N . LEU A 1 136 ? 6.538 -4.716 -19.517 1.00 98.44 136 LEU A N 1
ATOM 1050 C CA . LEU A 1 136 ? 7.554 -5.049 -18.522 1.00 98.44 136 LEU A CA 1
ATOM 1051 C C . LEU A 1 136 ? 6.984 -4.962 -17.103 1.00 98.44 136 LEU A C 1
ATOM 1053 O O . LEU A 1 136 ? 7.126 -5.915 -16.342 1.00 98.44 136 LEU A O 1
ATOM 1057 N N . ILE A 1 137 ? 6.306 -3.860 -16.774 1.00 98.31 137 ILE A N 1
ATOM 1058 C CA . ILE A 1 137 ? 5.705 -3.656 -15.451 1.00 98.31 137 ILE A CA 1
ATOM 1059 C C . ILE A 1 137 ? 4.611 -4.692 -15.183 1.00 98.31 137 ILE A C 1
ATOM 1061 O O . ILE A 1 137 ? 4.574 -5.274 -14.103 1.00 98.31 137 ILE A O 1
ATOM 1065 N N . ASP A 1 138 ? 3.767 -4.998 -16.168 1.00 97.44 138 ASP A N 1
ATOM 1066 C CA . ASP A 1 138 ? 2.747 -6.043 -16.044 1.00 97.44 138 ASP A CA 1
ATOM 1067 C C . ASP A 1 138 ? 3.355 -7.422 -15.738 1.00 97.44 138 ASP A C 1
ATOM 1069 O O . ASP A 1 138 ? 2.873 -8.141 -14.866 1.00 97.44 138 ASP A O 1
ATOM 1073 N N . ARG A 1 139 ? 4.451 -7.792 -16.406 1.00 97.69 139 ARG A N 1
ATOM 1074 C CA . ARG A 1 139 ? 5.153 -9.043 -16.103 1.00 97.69 139 ARG A CA 1
ATOM 1075 C C . ARG A 1 139 ? 5.810 -9.027 -14.725 1.00 97.69 139 ARG A C 1
ATOM 1077 O O . ARG A 1 139 ? 5.655 -9.996 -13.988 1.00 97.69 139 ARG A O 1
ATOM 1084 N N . TYR A 1 140 ? 6.505 -7.941 -14.385 1.00 98.00 140 TYR A N 1
ATOM 1085 C CA . TYR A 1 140 ? 7.221 -7.825 -13.117 1.00 98.00 140 TYR A CA 1
ATOM 1086 C C . TYR A 1 140 ? 6.248 -7.903 -11.931 1.00 98.00 140 TYR A C 1
ATOM 1088 O O . TYR A 1 140 ? 6.409 -8.711 -11.020 1.00 98.00 140 TYR A O 1
ATOM 1096 N N . THR A 1 141 ? 5.162 -7.134 -11.990 1.00 97.31 141 THR A N 1
ATOM 1097 C CA . THR A 1 141 ? 4.130 -7.139 -10.947 1.00 97.31 141 THR A CA 1
ATOM 1098 C C . THR A 1 141 ? 3.423 -8.484 -10.820 1.00 97.31 141 THR A C 1
ATOM 1100 O O . THR A 1 141 ? 3.189 -8.923 -9.698 1.00 97.31 141 THR A O 1
ATOM 1103 N N . ARG A 1 142 ? 3.125 -9.193 -11.920 1.00 96.88 142 ARG A N 1
ATOM 1104 C CA . ARG A 1 142 ? 2.565 -10.557 -11.848 1.00 96.88 142 ARG A CA 1
ATOM 1105 C C . ARG A 1 142 ? 3.487 -11.528 -11.121 1.00 96.88 142 ARG A C 1
ATOM 1107 O O . ARG A 1 142 ? 2.989 -12.356 -10.362 1.00 96.88 142 ARG A O 1
ATOM 1114 N N . GLU A 1 143 ? 4.793 -11.434 -11.349 1.00 96.12 143 GLU A N 1
ATOM 1115 C CA . GLU A 1 143 ? 5.768 -12.278 -10.662 1.00 96.12 143 GLU A CA 1
ATOM 1116 C C . GLU A 1 143 ? 5.779 -11.993 -9.161 1.00 96.12 143 GLU A C 1
ATOM 1118 O O . GLU A 1 143 ? 5.534 -12.904 -8.371 1.00 96.12 143 GLU A O 1
ATOM 1123 N N . LEU A 1 144 ? 5.917 -10.725 -8.770 1.00 94.50 144 LEU A N 1
ATOM 1124 C CA . LEU A 1 144 ? 5.878 -10.315 -7.363 1.00 94.50 144 LEU A CA 1
ATOM 1125 C C . LEU A 1 144 ? 4.561 -10.720 -6.679 1.00 94.50 144 LEU A C 1
ATOM 1127 O O . LEU A 1 144 ? 4.568 -11.281 -5.584 1.00 94.50 144 LEU A O 1
ATOM 1131 N N . ILE A 1 145 ? 3.418 -10.528 -7.345 1.00 93.25 145 ILE A N 1
ATOM 1132 C CA . ILE A 1 145 ? 2.109 -10.954 -6.828 1.00 93.25 145 ILE A CA 1
ATOM 1133 C C . ILE A 1 145 ? 2.056 -12.477 -6.658 1.00 93.25 145 ILE A C 1
ATOM 1135 O O . ILE A 1 145 ? 1.535 -12.954 -5.652 1.00 93.25 145 ILE A O 1
ATOM 1139 N N . SER A 1 146 ? 2.610 -13.253 -7.596 1.00 95.12 146 SER A N 1
ATOM 1140 C CA . SER A 1 146 ? 2.658 -14.719 -7.477 1.00 95.12 146 SER A CA 1
ATOM 1141 C C . SER A 1 146 ? 3.500 -15.197 -6.288 1.00 95.12 146 SER A C 1
ATOM 1143 O O . SER A 1 146 ? 3.232 -16.261 -5.730 1.00 95.12 146 SER A O 1
ATOM 1145 N N . LEU A 1 147 ? 4.467 -14.378 -5.863 1.00 93.62 147 LEU A N 1
ATOM 1146 C CA . LEU A 1 147 ? 5.313 -14.587 -4.690 1.00 93.62 147 LEU A CA 1
ATOM 1147 C C . LEU A 1 147 ? 4.715 -13.987 -3.400 1.00 93.62 147 LEU A C 1
ATOM 1149 O O . LEU A 1 147 ? 5.335 -14.082 -2.344 1.00 93.62 147 LEU A O 1
ATOM 1153 N N . ASN A 1 148 ? 3.508 -13.408 -3.455 1.00 90.50 148 ASN A N 1
ATOM 1154 C CA . ASN A 1 148 ? 2.860 -12.653 -2.370 1.00 90.50 148 ASN A CA 1
ATOM 1155 C C . ASN A 1 148 ? 3.665 -11.435 -1.871 1.00 90.50 148 ASN A C 1
ATOM 1157 O O . ASN A 1 148 ? 3.500 -10.993 -0.734 1.00 90.50 148 ASN A O 1
ATOM 1161 N N . GLN A 1 149 ? 4.509 -10.865 -2.727 1.00 90.38 149 GLN A N 1
ATOM 1162 C CA . GLN A 1 149 ? 5.378 -9.721 -2.448 1.00 90.38 149 GLN A CA 1
ATOM 1163 C C . GLN A 1 149 ? 4.677 -8.391 -2.768 1.00 90.38 149 GLN A C 1
ATOM 1165 O O . GLN A 1 149 ? 5.053 -7.653 -3.675 1.00 90.38 149 GLN A O 1
ATOM 1170 N N . PHE A 1 150 ? 3.580 -8.098 -2.062 1.00 87.56 150 PHE A N 1
ATOM 1171 C CA . PHE A 1 150 ? 2.772 -6.896 -2.322 1.00 87.56 150 PHE A CA 1
ATOM 1172 C C . PHE A 1 150 ? 3.475 -5.588 -1.929 1.00 87.56 150 PHE A C 1
ATOM 1174 O O . PHE A 1 150 ? 3.207 -4.554 -2.540 1.00 87.56 150 PHE A O 1
ATOM 1181 N N . GLY A 1 151 ? 4.381 -5.630 -0.945 1.00 87.50 151 GLY A N 1
ATOM 1182 C CA . GLY A 1 151 ? 5.170 -4.463 -0.542 1.00 87.50 151 GLY A CA 1
ATOM 1183 C C . GLY A 1 151 ? 6.141 -4.024 -1.637 1.00 87.50 151 GLY A C 1
ATOM 1184 O O . GLY A 1 151 ? 6.281 -2.837 -1.909 1.00 87.50 151 GLY A O 1
ATOM 1185 N N . GLU A 1 152 ? 6.740 -4.982 -2.332 1.00 92.12 152 GLU A N 1
ATOM 1186 C CA . GLU A 1 152 ? 7.650 -4.762 -3.450 1.00 92.12 152 GLU A CA 1
ATOM 1187 C C . GLU A 1 152 ? 6.907 -4.192 -4.669 1.00 92.12 152 GLU A C 1
ATOM 1189 O O . GLU A 1 152 ? 7.430 -3.328 -5.372 1.00 92.12 152 GLU A O 1
ATOM 1194 N N . VAL A 1 153 ? 5.649 -4.600 -4.887 1.00 95.25 153 VAL A N 1
ATOM 1195 C CA . VAL A 1 153 ? 4.777 -3.987 -5.905 1.00 95.25 153 VAL A CA 1
ATOM 1196 C C . VAL A 1 153 ? 4.457 -2.528 -5.552 1.00 95.25 153 VAL A C 1
ATOM 1198 O O . VAL A 1 153 ? 4.461 -1.677 -6.443 1.00 95.25 153 VAL A O 1
ATOM 1201 N N . ASP A 1 154 ? 4.202 -2.220 -4.274 1.00 93.19 154 ASP A N 1
ATOM 1202 C CA . ASP A 1 154 ? 3.968 -0.843 -3.809 1.00 93.19 154 ASP A CA 1
ATOM 1203 C C . ASP A 1 154 ? 5.208 0.032 -4.039 1.00 93.19 154 ASP A C 1
ATOM 1205 O O . ASP A 1 154 ? 5.110 1.058 -4.712 1.00 93.19 154 ASP A O 1
ATOM 1209 N N . GLN A 1 155 ? 6.387 -0.436 -3.610 1.00 93.69 155 GLN A N 1
ATOM 1210 C CA . GLN A 1 155 ? 7.665 0.254 -3.818 1.00 93.69 155 GLN A CA 1
ATOM 1211 C C . GLN A 1 155 ? 7.978 0.482 -5.301 1.00 93.69 155 GLN A C 1
ATOM 1213 O O . GLN A 1 155 ? 8.425 1.568 -5.680 1.00 93.69 155 GLN A O 1
ATOM 1218 N N . LEU A 1 156 ? 7.721 -0.512 -6.158 1.00 96.56 156 LEU A N 1
ATOM 1219 C CA . LEU A 1 156 ? 7.894 -0.377 -7.603 1.00 96.56 156 LEU A CA 1
ATOM 1220 C C . LEU A 1 156 ? 7.014 0.749 -8.160 1.00 96.56 156 LEU A C 1
ATOM 1222 O O . LEU A 1 156 ? 7.506 1.618 -8.882 1.00 96.56 156 LEU A O 1
ATOM 1226 N N . TYR A 1 157 ? 5.720 0.766 -7.829 1.00 97.62 157 TYR A N 1
ATOM 1227 C CA . TYR A 1 157 ? 4.829 1.822 -8.304 1.00 97.62 157 TYR A CA 1
ATOM 1228 C C . TYR A 1 157 ? 5.171 3.195 -7.712 1.00 97.62 157 TYR A C 1
ATOM 1230 O O . TYR A 1 157 ? 5.115 4.180 -8.448 1.00 97.62 157 TYR A O 1
ATOM 1238 N N . GLU A 1 158 ? 5.586 3.290 -6.444 1.00 93.50 158 GLU A N 1
ATOM 1239 C CA . GLU A 1 158 ? 6.090 4.543 -5.864 1.00 93.50 158 GLU A CA 1
ATOM 1240 C C . GLU A 1 158 ? 7.257 5.100 -6.684 1.00 93.50 158 GLU A C 1
ATOM 1242 O O . GLU A 1 158 ? 7.199 6.239 -7.155 1.00 93.50 158 GLU A O 1
ATOM 1247 N N . GLN A 1 159 ? 8.278 4.281 -6.940 1.00 94.19 159 GLN A N 1
ATOM 1248 C CA . GLN A 1 159 ? 9.427 4.681 -7.751 1.00 94.19 159 GLN A CA 1
ATOM 1249 C C . GLN A 1 159 ? 9.006 5.100 -9.164 1.00 94.19 159 GLN A C 1
ATOM 1251 O O . GLN A 1 159 ? 9.458 6.134 -9.659 1.00 94.19 159 GLN A O 1
ATOM 1256 N N . LEU A 1 160 ? 8.103 4.352 -9.809 1.00 94.12 160 LEU A N 1
ATOM 1257 C CA . LEU A 1 160 ? 7.592 4.698 -11.137 1.00 94.12 160 LEU A CA 1
ATOM 1258 C C . LEU A 1 160 ? 6.868 6.045 -11.142 1.00 94.12 160 LEU A C 1
ATOM 1260 O O . LEU A 1 160 ? 7.083 6.833 -12.055 1.00 94.12 160 LEU A O 1
ATOM 1264 N N . THR A 1 161 ? 6.050 6.346 -10.134 1.00 94.25 161 THR A N 1
ATOM 1265 C CA . THR A 1 161 ? 5.360 7.644 -10.055 1.00 94.25 161 THR A CA 1
ATOM 1266 C C . THR A 1 161 ? 6.316 8.821 -9.855 1.00 94.25 161 THR A C 1
ATOM 1268 O O . THR A 1 161 ? 6.047 9.916 -10.346 1.00 94.25 161 THR A O 1
ATOM 1271 N N . LEU A 1 162 ? 7.455 8.598 -9.192 1.00 90.94 162 LEU A N 1
ATOM 1272 C CA . LEU A 1 162 ? 8.500 9.608 -9.015 1.00 90.94 162 LEU A CA 1
ATOM 1273 C C . LEU A 1 162 ? 9.328 9.815 -10.288 1.00 90.94 162 LEU A C 1
ATOM 1275 O O . LEU A 1 162 ? 9.610 10.950 -10.667 1.00 90.94 162 LEU A O 1
ATOM 1279 N N . MET A 1 163 ? 9.723 8.725 -10.949 1.00 91.69 163 MET A N 1
ATOM 1280 C CA . MET A 1 163 ? 10.565 8.774 -12.149 1.00 91.69 163 MET A CA 1
ATOM 1281 C C . MET A 1 163 ? 9.781 9.161 -13.407 1.00 91.69 163 MET A C 1
ATOM 1283 O O . MET A 1 163 ? 10.338 9.764 -14.322 1.00 91.69 163 MET A O 1
ATOM 1287 N N . LEU A 1 164 ? 8.498 8.801 -13.466 1.00 92.50 164 LEU A N 1
ATOM 1288 C CA . LEU A 1 164 ? 7.636 8.928 -14.639 1.00 92.50 164 LEU A CA 1
ATOM 1289 C C . LEU A 1 164 ? 6.292 9.612 -14.301 1.00 92.50 164 LEU A C 1
ATOM 1291 O O . LEU A 1 164 ? 5.230 9.055 -14.600 1.00 92.50 164 LEU A O 1
ATOM 1295 N N . PRO A 1 165 ? 6.291 10.832 -13.728 1.00 90.94 165 PRO A N 1
ATOM 1296 C CA . PRO A 1 165 ? 5.068 11.511 -13.279 1.00 90.94 165 PRO A CA 1
ATOM 1297 C C . PRO A 1 165 ? 4.070 11.807 -14.414 1.00 90.94 165 PRO A C 1
ATOM 1299 O O . PRO A 1 165 ? 2.875 11.974 -14.184 1.00 90.94 165 PRO A O 1
ATOM 1302 N N . GLN A 1 166 ? 4.530 11.841 -15.669 1.00 88.25 166 GLN A N 1
ATOM 1303 C CA . GLN A 1 166 ? 3.676 11.999 -16.848 1.00 88.25 166 GLN A CA 1
ATOM 1304 C C . GLN A 1 166 ? 2.817 10.758 -17.151 1.00 88.25 166 GLN A C 1
ATOM 1306 O O . GLN A 1 166 ? 1.860 10.838 -17.923 1.00 88.25 166 GLN A O 1
ATOM 1311 N N . PHE A 1 167 ? 3.139 9.606 -16.560 1.00 93.50 167 PHE A N 1
ATOM 1312 C CA . PHE A 1 167 ? 2.390 8.363 -16.708 1.0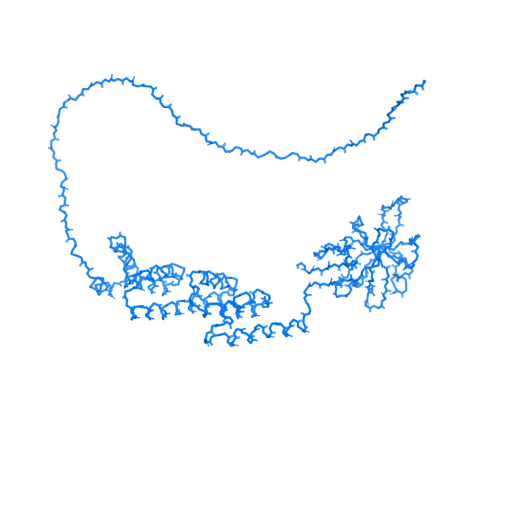0 93.50 167 PHE A CA 1
ATOM 1313 C C . PHE A 1 167 ? 1.375 8.213 -15.575 1.00 93.50 167 PHE A C 1
ATOM 1315 O O . PHE A 1 167 ? 1.517 7.382 -14.680 1.00 93.50 167 PHE A O 1
ATOM 1322 N N . ALA A 1 168 ? 0.297 8.995 -15.661 1.00 94.62 168 ALA A N 1
ATOM 1323 C CA . ALA A 1 168 ? -0.775 9.035 -14.663 1.00 94.62 168 ALA A CA 1
ATOM 1324 C C . ALA A 1 168 ? -1.381 7.660 -14.314 1.00 94.62 168 ALA A C 1
ATOM 1326 O O . ALA A 1 168 ? -1.919 7.487 -13.223 1.00 94.62 168 ALA A O 1
ATOM 1327 N N . GLN A 1 169 ? -1.273 6.668 -15.205 1.00 96.19 169 GLN A N 1
ATOM 1328 C CA . GLN A 1 169 ? -1.705 5.302 -14.914 1.00 96.19 169 GLN A CA 1
ATOM 1329 C C . GLN A 1 169 ? -1.004 4.725 -13.677 1.00 96.19 169 GLN A C 1
ATOM 1331 O O . GLN A 1 169 ? -1.671 4.105 -12.861 1.00 96.19 169 GLN A O 1
ATOM 1336 N N . TYR A 1 170 ? 0.294 4.964 -13.468 1.00 97.25 170 TYR A N 1
ATOM 1337 C CA . TYR A 1 170 ? 1.003 4.376 -12.324 1.00 97.25 170 TYR A CA 1
ATOM 1338 C C . TYR A 1 170 ? 0.549 4.943 -10.978 1.00 97.25 170 TYR A C 1
ATOM 1340 O O . TYR A 1 170 ? 0.527 4.218 -9.989 1.00 97.25 170 TYR A O 1
ATOM 1348 N N . HIS A 1 171 ? 0.084 6.193 -10.946 1.00 96.94 171 HIS A N 1
ATOM 1349 C CA . HIS A 1 171 ? -0.575 6.745 -9.763 1.00 96.94 171 HIS A CA 1
ATOM 1350 C C . HIS A 1 171 ? -1.912 6.044 -9.480 1.00 96.94 171 HIS A C 1
ATOM 1352 O O . HIS A 1 171 ? -2.227 5.749 -8.327 1.00 96.94 171 HIS A O 1
ATOM 1358 N N . LEU A 1 172 ? -2.691 5.744 -10.524 1.00 97.88 172 LEU A N 1
ATOM 1359 C CA . LEU A 1 172 ? -3.948 5.010 -10.379 1.00 97.88 172 LEU A CA 1
ATOM 1360 C C . LEU A 1 172 ? -3.709 3.578 -9.879 1.00 97.88 172 LEU A C 1
ATOM 1362 O O . LEU A 1 172 ? -4.408 3.126 -8.970 1.00 97.88 172 LEU A O 1
ATOM 1366 N N . GLU A 1 173 ? -2.714 2.884 -10.437 1.00 97.62 173 GLU A N 1
ATOM 1367 C CA . GLU A 1 173 ? -2.350 1.524 -10.022 1.00 97.62 173 GLU A CA 1
ATOM 1368 C C . GLU A 1 173 ? -1.855 1.494 -8.569 1.00 97.62 173 GLU A C 1
ATOM 1370 O O . GLU A 1 173 ? -2.314 0.653 -7.795 1.00 97.62 173 GLU A O 1
ATOM 1375 N N . LEU A 1 174 ? -1.006 2.451 -8.162 1.00 97.25 174 LEU A N 1
ATOM 1376 C CA . LEU A 1 174 ? -0.535 2.583 -6.778 1.00 97.25 174 LEU A CA 1
ATOM 1377 C C . LEU A 1 174 ? -1.697 2.800 -5.803 1.00 97.25 174 LEU A C 1
ATOM 1379 O O . LEU A 1 174 ? -1.820 2.095 -4.801 1.00 97.25 174 LEU A O 1
ATOM 1383 N N . GLY A 1 175 ? -2.591 3.745 -6.113 1.00 95.44 175 GLY A N 1
ATOM 1384 C CA . GLY A 1 175 ? -3.781 3.997 -5.300 1.00 95.44 175 GLY A CA 1
ATOM 1385 C C . GLY A 1 175 ? -4.673 2.759 -5.187 1.00 95.44 175 GLY A C 1
ATOM 1386 O O . GLY A 1 175 ? -5.087 2.376 -4.095 1.00 95.44 175 GLY A O 1
ATOM 1387 N N . THR A 1 176 ? -4.913 2.071 -6.303 1.00 96.12 176 THR A N 1
ATOM 1388 C CA . THR A 1 176 ? -5.750 0.862 -6.350 1.00 96.12 176 THR A CA 1
ATOM 1389 C C . THR A 1 176 ? -5.117 -0.316 -5.608 1.00 96.12 176 THR A C 1
ATOM 1391 O O . THR A 1 176 ? -5.817 -1.092 -4.955 1.00 96.12 176 THR A O 1
ATOM 1394 N N . LEU A 1 177 ? -3.795 -0.482 -5.690 1.00 92.56 177 LEU A N 1
ATOM 1395 C CA . LEU A 1 177 ? -3.060 -1.472 -4.905 1.00 92.56 177 LEU A CA 1
ATOM 1396 C C . LEU A 1 177 ? -3.228 -1.205 -3.407 1.00 92.56 177 LEU A C 1
ATOM 1398 O O . LEU A 1 177 ? -3.631 -2.105 -2.675 1.00 92.56 177 LEU A O 1
ATOM 1402 N N . ARG A 1 178 ? -3.009 0.034 -2.964 1.00 92.56 178 ARG A N 1
ATOM 1403 C CA . ARG A 1 178 ? -3.131 0.421 -1.552 1.00 92.56 178 ARG A CA 1
ATOM 1404 C C . ARG A 1 178 ? -4.538 0.238 -1.006 1.00 92.56 178 ARG A C 1
ATOM 1406 O O . ARG A 1 178 ? -4.678 -0.269 0.102 1.00 92.56 178 ARG A O 1
ATOM 1413 N N . ILE A 1 179 ? -5.570 0.538 -1.800 1.00 90.94 179 ILE A N 1
ATOM 1414 C CA . ILE A 1 179 ? -6.961 0.219 -1.444 1.00 90.94 179 ILE A CA 1
ATOM 1415 C C . ILE A 1 179 ? -7.128 -1.287 -1.207 1.00 90.94 179 ILE A C 1
ATOM 1417 O O . ILE A 1 179 ? -7.680 -1.687 -0.187 1.00 90.94 179 ILE A O 1
ATOM 1421 N N . ARG A 1 180 ? -6.623 -2.133 -2.117 1.00 87.88 180 ARG A N 1
ATOM 1422 C CA . ARG A 1 180 ? -6.709 -3.600 -1.985 1.00 87.88 180 ARG A CA 1
ATOM 1423 C C . ARG A 1 180 ? -5.950 -4.138 -0.772 1.00 87.88 180 ARG A C 1
ATOM 1425 O O . ARG A 1 180 ? -6.380 -5.132 -0.200 1.00 87.88 180 ARG A O 1
ATOM 1432 N N . MET A 1 181 ? -4.858 -3.484 -0.380 1.00 82.19 181 MET A N 1
ATOM 1433 C CA . MET A 1 181 ? -4.092 -3.816 0.826 1.00 82.19 181 MET A CA 1
ATOM 1434 C C . MET A 1 181 ? -4.724 -3.274 2.120 1.00 82.19 181 MET A C 1
ATOM 1436 O O . MET A 1 181 ? -4.212 -3.553 3.197 1.00 82.19 181 MET A O 1
ATOM 1440 N N . GLY A 1 182 ? -5.815 -2.501 2.039 1.00 82.88 182 GLY A N 1
ATOM 1441 C CA . GLY A 1 182 ? -6.454 -1.860 3.195 1.00 82.88 182 GLY A CA 1
ATOM 1442 C C . GLY A 1 182 ? -5.797 -0.547 3.640 1.00 82.88 182 GLY A C 1
ATOM 1443 O O . GLY A 1 182 ? -6.279 0.100 4.566 1.00 82.88 182 GLY A O 1
ATOM 1444 N N . ASN A 1 183 ? -4.752 -0.090 2.949 1.00 83.50 183 ASN A N 1
ATOM 1445 C CA . ASN A 1 183 ? -4.009 1.133 3.258 1.00 83.50 183 ASN A CA 1
ATOM 1446 C C . ASN A 1 183 ? -4.700 2.368 2.651 1.00 83.50 183 ASN A C 1
ATOM 1448 O O . ASN A 1 183 ? -4.121 3.082 1.827 1.00 83.50 183 ASN A O 1
ATOM 1452 N N . LEU A 1 184 ? -5.956 2.613 3.041 1.00 85.38 184 LEU A N 1
ATOM 1453 C CA . LEU A 1 184 ? -6.838 3.608 2.414 1.00 85.38 184 LEU A CA 1
ATOM 1454 C C . LEU A 1 184 ? -6.252 5.029 2.425 1.00 85.38 184 LEU A C 1
ATOM 1456 O O . LEU A 1 184 ? -6.223 5.687 1.388 1.00 85.38 184 LEU A O 1
ATOM 1460 N N . GLN A 1 185 ? -5.690 5.466 3.556 1.00 82.00 185 GLN A N 1
ATOM 1461 C CA . GLN A 1 185 ? -5.069 6.793 3.675 1.00 82.00 185 GLN A CA 1
ATOM 1462 C C . GLN A 1 185 ? -3.893 6.973 2.708 1.00 82.00 185 GLN A C 1
ATOM 1464 O O . GLN A 1 185 ? -3.772 7.986 2.021 1.00 82.00 185 GLN A O 1
ATOM 1469 N N . SER A 1 186 ? -3.046 5.947 2.589 1.00 82.94 186 SER A N 1
ATOM 1470 C CA . SER A 1 186 ? -1.887 5.983 1.690 1.00 82.94 186 SER A CA 1
ATOM 1471 C C . SER A 1 186 ? -2.293 5.964 0.212 1.00 82.94 186 SER A C 1
ATOM 1473 O O . SER A 1 186 ? -1.501 6.366 -0.645 1.00 82.94 186 SER A O 1
ATOM 1475 N N . ALA A 1 187 ? -3.509 5.508 -0.107 1.00 91.88 187 ALA A N 1
ATOM 1476 C CA . ALA A 1 187 ? -4.051 5.535 -1.461 1.00 91.88 187 ALA A CA 1
ATOM 1477 C C . ALA A 1 187 ? -4.485 6.942 -1.903 1.00 91.88 187 ALA A C 1
ATOM 1479 O O . ALA A 1 187 ? -4.448 7.234 -3.098 1.00 91.88 187 ALA A O 1
ATOM 1480 N N . LEU A 1 188 ? -4.853 7.830 -0.970 1.00 89.94 188 LEU A N 1
ATOM 1481 C CA . LEU A 1 188 ? -5.339 9.174 -1.301 1.00 89.94 188 LEU A CA 1
ATOM 1482 C C . LEU A 1 188 ? -4.280 10.018 -2.012 1.00 89.94 188 LEU A C 1
ATOM 1484 O O . LEU A 1 188 ? -4.604 10.704 -2.978 1.00 89.94 188 LEU A O 1
ATOM 1488 N N . VAL A 1 189 ? -3.016 9.945 -1.583 1.00 87.19 189 VAL A N 1
ATOM 1489 C CA . VAL A 1 189 ? -1.927 10.759 -2.149 1.00 87.19 189 VAL A CA 1
ATOM 1490 C C . VAL A 1 189 ? -1.757 10.547 -3.658 1.00 87.19 189 VAL A C 1
ATOM 1492 O O . VAL A 1 189 ? -1.877 11.527 -4.397 1.00 87.19 189 VAL A O 1
ATOM 1495 N N . PRO A 1 190 ? -1.511 9.324 -4.167 1.00 92.31 190 PRO A N 1
ATOM 1496 C CA . PRO A 1 190 ? -1.352 9.124 -5.603 1.00 92.31 190 PRO A CA 1
ATOM 1497 C C . PRO A 1 190 ? -2.648 9.390 -6.384 1.00 92.31 190 PRO A C 1
ATOM 1499 O O . PRO A 1 190 ? -2.579 9.953 -7.474 1.00 92.31 190 PRO A O 1
ATOM 1502 N N . LEU A 1 191 ? -3.829 9.082 -5.831 1.00 96.19 191 LEU A N 1
ATOM 1503 C CA . LEU A 1 191 ? -5.109 9.380 -6.488 1.00 96.19 191 LEU A CA 1
ATOM 1504 C C . LEU A 1 191 ? -5.357 10.891 -6.620 1.00 96.19 191 LEU A C 1
ATOM 1506 O O . LEU A 1 191 ? -5.811 11.352 -7.669 1.00 96.19 191 LEU A O 1
ATOM 1510 N N . ALA A 1 192 ? -4.996 11.677 -5.604 1.00 90.62 192 ALA A N 1
ATOM 1511 C CA . ALA A 1 192 ? -5.121 13.130 -5.626 1.00 90.62 192 ALA A CA 1
ATOM 1512 C C . ALA A 1 192 ? -4.242 13.770 -6.711 1.00 90.62 192 ALA A C 1
ATOM 1514 O O . ALA A 1 192 ? -4.688 14.710 -7.372 1.00 90.62 192 ALA A O 1
ATOM 1515 N N . GLN A 1 193 ? -3.039 13.231 -6.963 1.00 91.50 193 GLN A N 1
ATOM 1516 C CA . GLN A 1 193 ? -2.153 13.721 -8.033 1.00 91.50 193 GLN A CA 1
ATOM 1517 C C . GLN A 1 193 ? -2.804 13.643 -9.418 1.00 91.50 193 GLN A C 1
ATOM 1519 O O . GLN A 1 193 ? -2.557 14.490 -10.274 1.00 91.50 193 GLN A O 1
ATOM 1524 N N . ILE A 1 194 ? -3.675 12.656 -9.637 1.00 96.25 194 ILE A N 1
ATOM 1525 C CA . ILE A 1 194 ? -4.347 12.444 -10.923 1.00 96.25 194 ILE A CA 1
ATOM 1526 C C . ILE A 1 194 ? -5.815 12.872 -10.919 1.00 96.25 194 ILE A C 1
ATOM 1528 O O . ILE A 1 194 ? -6.502 12.686 -11.923 1.00 96.25 194 ILE A O 1
ATOM 1532 N N . ALA A 1 195 ? -6.305 13.495 -9.844 1.00 91.62 195 ALA A N 1
ATOM 1533 C CA . ALA A 1 195 ? -7.710 13.870 -9.706 1.00 91.62 195 ALA A CA 1
ATOM 1534 C C . ALA A 1 195 ? -8.196 14.807 -10.821 1.00 91.62 195 ALA A C 1
ATOM 1536 O O . ALA A 1 195 ? -9.367 14.751 -11.179 1.00 91.62 195 ALA A O 1
ATOM 1537 N N . ASN A 1 196 ? -7.319 15.625 -11.410 1.00 90.12 196 ASN A N 1
ATOM 1538 C CA . ASN A 1 196 ? -7.649 16.537 -12.513 1.00 90.12 196 ASN A CA 1
ATOM 1539 C C . ASN A 1 196 ? -7.234 16.014 -13.898 1.00 90.12 196 ASN A C 1
ATOM 1541 O O . ASN A 1 196 ? -7.349 16.739 -14.880 1.00 90.12 196 ASN A O 1
ATOM 1545 N N . HIS A 1 197 ? -6.750 14.776 -14.000 1.00 94.44 197 HIS A N 1
ATOM 1546 C CA . HIS A 1 197 ? -6.308 14.209 -15.270 1.00 94.44 197 HIS A CA 1
ATOM 1547 C C . HIS A 1 197 ? -7.499 13.939 -16.209 1.00 94.44 197 HIS A C 1
ATOM 1549 O O . HIS A 1 197 ? -8.473 13.307 -15.802 1.00 94.44 197 HIS A O 1
ATOM 1555 N N . ASP A 1 198 ? -7.386 14.305 -17.490 1.00 94.19 198 ASP A N 1
ATOM 1556 C CA . ASP A 1 198 ? -8.491 14.255 -18.469 1.00 94.19 198 ASP A CA 1
ATOM 1557 C C . ASP A 1 198 ? -9.188 12.889 -18.560 1.00 94.19 198 ASP A C 1
ATOM 1559 O O . ASP A 1 198 ? -10.414 12.800 -18.578 1.00 94.19 198 ASP A O 1
ATOM 1563 N N . LYS A 1 199 ? -8.401 11.806 -18.620 1.00 95.00 199 LYS A N 1
ATOM 1564 C CA . LYS A 1 199 ? -8.921 10.432 -18.751 1.00 95.00 199 LYS A CA 1
ATOM 1565 C C . LYS A 1 199 ? -9.178 9.728 -17.413 1.00 95.00 199 LYS A C 1
ATOM 1567 O O . LYS A 1 199 ? -10.226 9.120 -17.243 1.00 95.00 199 LYS A O 1
ATOM 1572 N N . LEU A 1 200 ? -8.223 9.792 -16.482 1.00 96.12 200 LEU A N 1
ATOM 1573 C CA . LEU A 1 200 ? -8.229 9.005 -15.240 1.00 96.12 200 LEU A CA 1
ATOM 1574 C C . LEU A 1 200 ? -8.806 9.755 -14.029 1.00 96.12 200 LEU A C 1
ATOM 1576 O O . LEU A 1 200 ? -9.135 9.130 -13.025 1.00 96.12 200 LEU A O 1
ATOM 1580 N N . GLY A 1 201 ? -8.979 11.078 -14.105 1.00 92.44 201 GLY A N 1
ATOM 1581 C CA . GLY A 1 201 ? -9.390 11.883 -12.953 1.00 92.44 201 GLY A CA 1
ATOM 1582 C C . GLY A 1 201 ? -10.791 11.559 -12.444 1.00 92.44 201 GLY A C 1
ATOM 1583 O O . GLY A 1 201 ? -11.030 11.588 -11.240 1.00 92.44 201 GLY A O 1
ATOM 1584 N N . ALA A 1 202 ? -11.717 11.182 -13.331 1.00 94.69 202 ALA A N 1
ATOM 1585 C CA . ALA A 1 202 ? -13.047 10.732 -12.917 1.00 94.69 202 ALA A CA 1
ATOM 1586 C C . ALA A 1 202 ? -12.985 9.454 -12.065 1.00 94.69 202 ALA A C 1
ATOM 1588 O O . ALA A 1 202 ? -13.692 9.347 -11.064 1.00 94.69 202 ALA A O 1
ATOM 1589 N N . GLU A 1 203 ? -12.119 8.508 -12.434 1.00 96.62 203 GLU A N 1
ATOM 1590 C CA . GLU A 1 203 ? -11.923 7.276 -11.678 1.00 96.62 203 GLU A CA 1
ATOM 1591 C C . GLU A 1 203 ? -11.207 7.533 -10.353 1.00 96.62 203 GLU A C 1
ATOM 1593 O O . GLU A 1 203 ? -11.668 7.056 -9.318 1.00 96.62 203 GLU A O 1
ATOM 1598 N N . ALA A 1 204 ? -10.155 8.352 -10.358 1.00 95.50 204 ALA A N 1
ATOM 1599 C CA . ALA A 1 204 ? -9.430 8.708 -9.145 1.00 95.50 204 ALA A CA 1
ATOM 1600 C C . ALA A 1 204 ? -10.335 9.387 -8.108 1.00 95.50 204 ALA A C 1
ATOM 1602 O O . ALA A 1 204 ? -10.390 8.950 -6.962 1.00 95.50 204 ALA A O 1
ATOM 1603 N N . ARG A 1 205 ? -11.134 10.382 -8.521 1.00 95.12 205 ARG A N 1
ATOM 1604 C CA . ARG A 1 205 ? -12.108 11.039 -7.633 1.00 95.12 205 ARG A CA 1
ATOM 1605 C C . ARG A 1 205 ? -13.173 10.069 -7.124 1.00 95.12 205 ARG A C 1
ATOM 1607 O O . ARG A 1 205 ? -13.578 10.169 -5.973 1.00 95.12 205 ARG A O 1
ATOM 1614 N N . ARG A 1 206 ? -13.618 9.112 -7.948 1.00 94.94 206 ARG A N 1
ATOM 1615 C CA . ARG A 1 206 ? -14.554 8.062 -7.515 1.00 94.94 206 ARG A CA 1
ATOM 1616 C C . ARG A 1 206 ? -13.936 7.177 -6.430 1.00 94.94 206 ARG A C 1
ATOM 1618 O O . ARG A 1 206 ? -14.614 6.897 -5.449 1.00 94.94 206 ARG A O 1
ATOM 1625 N N . LEU A 1 207 ? -12.683 6.749 -6.595 1.00 93.81 207 LEU A N 1
ATOM 1626 C CA . LEU A 1 207 ? -11.963 5.950 -5.597 1.00 93.81 207 LEU A CA 1
ATOM 1627 C C . LEU A 1 207 ? -11.730 6.743 -4.301 1.00 93.81 207 LEU A C 1
ATOM 1629 O O . LEU A 1 207 ? -11.945 6.206 -3.222 1.00 93.81 207 LEU A O 1
ATOM 1633 N N . MET A 1 208 ? -11.378 8.028 -4.395 1.00 92.12 208 MET A N 1
ATOM 1634 C CA . MET A 1 208 ? -11.250 8.913 -3.228 1.00 92.12 208 MET A CA 1
ATOM 1635 C C . MET A 1 208 ? -12.578 9.059 -2.475 1.00 92.12 208 MET A C 1
ATOM 1637 O O . MET A 1 208 ? -12.610 8.855 -1.270 1.00 92.12 208 MET A O 1
ATOM 1641 N N . LEU A 1 209 ? -13.693 9.287 -3.177 1.00 89.25 209 LEU A N 1
ATOM 1642 C CA . LEU A 1 209 ? -15.027 9.325 -2.560 1.00 89.25 209 LEU A CA 1
ATOM 1643 C C . LEU A 1 209 ? -15.424 7.984 -1.925 1.00 89.25 209 LEU A C 1
ATOM 1645 O O . LEU A 1 209 ? -16.152 7.962 -0.938 1.00 89.25 209 LEU A O 1
ATOM 1649 N N . GLN A 1 210 ? -14.977 6.855 -2.485 1.00 88.62 210 GLN A N 1
ATOM 1650 C CA . GLN A 1 210 ? -15.176 5.540 -1.870 1.00 88.62 210 GLN A CA 1
ATOM 1651 C C . GLN A 1 210 ? -14.351 5.382 -0.595 1.00 88.62 210 GLN A C 1
ATOM 1653 O O . GLN A 1 210 ? -14.860 4.795 0.354 1.00 88.62 210 GLN A O 1
ATOM 1658 N N . ILE A 1 211 ? -13.123 5.904 -0.558 1.00 85.88 211 ILE A N 1
ATOM 1659 C CA . ILE A 1 211 ? -12.296 5.943 0.652 1.00 85.88 211 ILE A CA 1
ATOM 1660 C C . ILE A 1 211 ? -12.971 6.824 1.706 1.00 85.88 211 ILE A C 1
ATOM 1662 O O . ILE A 1 211 ? -13.265 6.328 2.782 1.00 85.88 211 ILE A O 1
ATOM 1666 N N . GLU A 1 212 ? -13.343 8.060 1.369 1.00 80.06 212 GLU A N 1
ATOM 1667 C CA . GLU A 1 212 ? -14.044 8.993 2.269 1.00 80.06 212 GLU A CA 1
ATOM 1668 C C . GLU A 1 212 ? -15.401 8.439 2.751 1.00 80.06 212 GLU A C 1
ATOM 1670 O O . GLU A 1 212 ? -15.778 8.571 3.914 1.00 80.06 212 GLU A O 1
ATOM 1675 N N . GLY A 1 213 ? -16.150 7.767 1.872 1.00 66.81 213 GLY A N 1
ATOM 1676 C CA . GLY A 1 213 ? -17.407 7.098 2.217 1.00 66.81 213 GLY A CA 1
ATOM 1677 C C . GLY A 1 213 ? -17.207 5.845 3.074 1.00 66.81 213 GLY A C 1
ATOM 1678 O O . GLY A 1 213 ? -18.039 5.552 3.933 1.00 66.81 213 GLY A O 1
ATOM 1679 N N . SER A 1 214 ? -16.092 5.135 2.881 1.00 58.19 214 SER A N 1
ATOM 1680 C CA . SER A 1 214 ? -15.667 4.036 3.753 1.00 58.19 214 SER A CA 1
ATOM 1681 C C . SER A 1 214 ? -15.186 4.567 5.100 1.00 58.19 214 SER A C 1
ATOM 1683 O O . SER A 1 214 ? -15.476 3.946 6.109 1.00 58.19 214 SER A O 1
ATOM 1685 N N . GLU A 1 215 ? -14.562 5.744 5.154 1.00 51.09 215 GLU A N 1
ATOM 1686 C CA . GLU A 1 215 ? -14.221 6.459 6.392 1.00 51.09 215 GLU A CA 1
ATOM 1687 C C . GLU A 1 215 ? -15.466 6.975 7.130 1.00 51.09 215 GLU A C 1
ATOM 1689 O O . GLU A 1 215 ? -15.500 7.019 8.357 1.00 51.09 215 GLU A O 1
ATOM 1694 N N . SER A 1 216 ? -16.555 7.270 6.413 1.00 43.41 216 SER A N 1
ATOM 1695 C CA . SER A 1 216 ? -17.865 7.533 7.029 1.00 43.41 216 SER A CA 1
ATOM 1696 C C . SER A 1 216 ? -18.470 6.292 7.715 1.00 43.41 216 SER A C 1
ATOM 1698 O O . SER A 1 216 ? -19.340 6.425 8.574 1.00 43.41 216 SER A O 1
ATOM 1700 N N . LEU A 1 217 ? -17.995 5.087 7.373 1.00 44.97 217 LEU A N 1
ATOM 1701 C CA . LEU A 1 217 ? -18.355 3.808 8.006 1.00 44.97 217 LEU A CA 1
ATOM 1702 C C . LEU A 1 217 ? -17.216 3.210 8.857 1.00 44.97 217 LEU A C 1
ATOM 1704 O O . LEU A 1 217 ? -17.423 2.211 9.545 1.00 44.97 217 LEU A O 1
ATOM 1708 N N . VAL A 1 218 ? -16.038 3.834 8.847 1.00 41.16 218 VAL A N 1
ATOM 1709 C CA . VAL A 1 218 ? -14.834 3.457 9.593 1.00 41.16 218 VAL A CA 1
ATOM 1710 C C . VAL A 1 218 ? -14.230 4.753 10.131 1.00 41.16 218 VAL A C 1
ATOM 1712 O O . VAL A 1 218 ? -13.401 5.367 9.459 1.00 41.16 218 VAL A O 1
ATOM 1715 N N . PRO A 1 219 ? -14.647 5.230 11.315 1.00 40.84 219 PRO A N 1
ATOM 1716 C CA . PRO A 1 219 ? -14.073 6.452 11.849 1.00 40.84 219 PRO A CA 1
ATOM 1717 C C . PRO A 1 219 ? -12.589 6.193 12.108 1.00 40.84 219 PRO A C 1
ATOM 1719 O O . PRO A 1 219 ? -12.236 5.084 12.517 1.00 40.84 219 PRO A O 1
ATOM 1722 N N . ALA A 1 220 ? -11.764 7.203 11.822 1.00 44.91 220 ALA A N 1
ATOM 1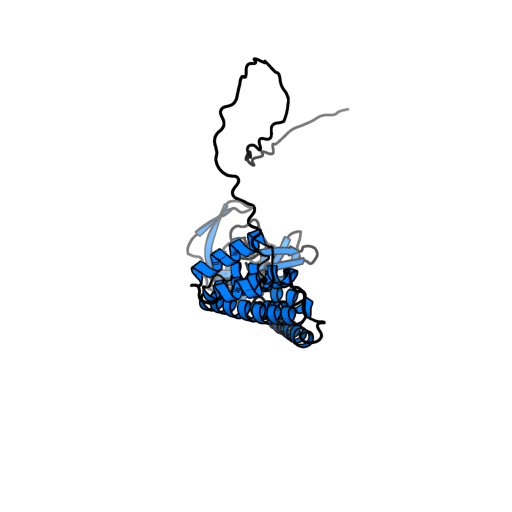723 C CA . ALA A 1 220 ? -10.312 7.190 11.941 1.00 44.91 220 ALA A CA 1
ATOM 1724 C C . ALA A 1 220 ? -9.828 6.354 13.136 1.00 44.91 220 ALA A C 1
ATOM 1726 O O . ALA A 1 220 ? -10.424 6.402 14.210 1.00 44.91 220 ALA A O 1
ATOM 1727 N N . ALA A 1 221 ? -8.754 5.591 12.935 1.00 54.41 221 ALA A N 1
ATOM 1728 C CA . ALA A 1 221 ? -8.189 4.634 13.886 1.00 54.41 221 ALA A CA 1
ATOM 1729 C C . ALA A 1 221 ? -7.630 5.255 15.187 1.00 54.41 221 ALA A C 1
ATOM 1731 O O . ALA A 1 221 ? -6.835 4.619 15.861 1.00 54.41 221 ALA A O 1
ATOM 1732 N N . PHE A 1 222 ? -8.072 6.451 15.575 1.00 59.62 222 PHE A N 1
ATOM 1733 C CA . PHE A 1 222 ? -7.837 7.019 16.889 1.00 59.62 222 PHE A CA 1
ATOM 1734 C C . PHE A 1 222 ? -9.171 7.256 17.611 1.00 59.62 222 PHE A C 1
ATOM 1736 O O . PHE A 1 222 ? -10.092 7.886 17.091 1.00 59.62 222 PHE A O 1
ATOM 1743 N N . GLU A 1 223 ? -9.282 6.735 18.828 1.00 80.44 223 GLU A N 1
ATOM 1744 C CA . GLU A 1 223 ? -10.403 7.015 19.719 1.00 80.44 223 GLU A CA 1
ATOM 1745 C C . GLU A 1 223 ? -10.108 8.318 20.476 1.00 80.44 223 GLU A C 1
ATOM 1747 O O . GLU A 1 223 ? -9.155 8.374 21.254 1.00 80.44 223 GLU A O 1
ATOM 1752 N N . GLU A 1 224 ? -10.907 9.368 20.257 1.00 88.94 224 GLU A N 1
ATOM 1753 C CA . GLU A 1 224 ? -10.887 10.573 21.096 1.00 88.94 224 GLU A CA 1
ATOM 1754 C C . GLU A 1 224 ? -11.930 10.440 22.213 1.00 88.94 224 GLU A C 1
ATOM 1756 O O . GLU A 1 224 ? -13.134 10.374 21.962 1.00 88.94 224 GLU A O 1
ATOM 1761 N N . LEU A 1 225 ? -11.470 10.438 23.460 1.00 92.19 225 LEU A N 1
ATOM 1762 C CA . LEU A 1 225 ? -12.312 10.313 24.645 1.00 92.19 225 LEU A CA 1
ATOM 1763 C C . LEU A 1 225 ? -12.352 11.641 25.393 1.00 92.19 225 LEU A C 1
ATOM 1765 O O . LEU A 1 225 ? -11.289 12.189 25.705 1.00 92.19 225 LEU A O 1
ATOM 1769 N N . PRO A 1 226 ? -13.543 12.162 25.731 1.00 93.81 226 PRO A N 1
ATOM 1770 C CA . PRO A 1 226 ? -13.642 13.354 26.555 1.00 93.81 226 PRO A CA 1
ATOM 1771 C C . PRO A 1 226 ? -13.091 13.074 27.955 1.00 93.81 226 PRO A C 1
ATOM 1773 O O . PRO A 1 226 ? -13.408 12.061 28.581 1.00 93.81 226 PRO A O 1
ATOM 1776 N N . LEU A 1 227 ? -12.288 14.005 28.461 1.00 94.31 227 LEU A N 1
ATOM 1777 C CA . LEU A 1 227 ? -11.733 13.963 29.804 1.00 94.31 227 LEU A CA 1
ATOM 1778 C C . LEU A 1 227 ? -12.452 14.939 30.724 1.00 94.31 227 LEU A C 1
ATOM 1780 O O . LEU A 1 227 ? -12.759 16.075 30.363 1.00 94.31 227 LEU A O 1
ATOM 1784 N N . ILE A 1 228 ? -12.638 14.517 31.969 1.00 93.19 228 ILE A N 1
ATOM 1785 C CA . ILE A 1 228 ? -13.082 15.394 33.047 1.00 93.19 228 ILE A CA 1
ATOM 1786 C C . ILE A 1 228 ? -11.834 15.895 33.773 1.00 93.19 228 ILE A C 1
ATOM 1788 O O . ILE A 1 228 ? -11.171 15.133 34.476 1.00 93.19 228 ILE A O 1
ATOM 1792 N N . ALA A 1 229 ? -11.508 17.178 33.623 1.00 88.56 229 ALA A N 1
ATOM 1793 C CA . ALA A 1 229 ? -10.412 17.801 34.360 1.00 88.56 229 ALA A CA 1
ATOM 1794 C C . ALA A 1 229 ? -10.839 18.125 35.806 1.00 88.56 229 ALA A C 1
ATOM 1796 O O . ALA A 1 229 ? -11.815 18.844 36.036 1.00 88.56 229 ALA A O 1
ATOM 1797 N N . ARG A 1 230 ? -10.093 17.631 36.800 1.00 84.69 230 ARG A N 1
ATOM 1798 C CA . ARG A 1 230 ? -10.267 17.964 38.224 1.00 84.69 230 ARG A CA 1
ATOM 1799 C C . ARG A 1 230 ? -8.916 18.219 38.874 1.00 84.69 230 ARG A C 1
ATOM 1801 O O . ARG A 1 230 ? -8.110 17.311 38.976 1.00 84.69 230 ARG A O 1
ATOM 1808 N N . THR A 1 231 ? -8.668 19.440 39.344 1.00 81.06 231 THR A N 1
ATOM 1809 C CA . THR A 1 231 ? -7.495 19.762 40.188 1.00 81.06 231 THR A CA 1
ATOM 1810 C C . THR A 1 231 ? -6.148 19.287 39.602 1.00 81.06 231 THR A C 1
ATOM 1812 O O . THR A 1 231 ? -5.298 18.766 40.316 1.00 81.06 231 THR A O 1
ATOM 1815 N N . GLY A 1 232 ? -5.949 19.446 38.287 1.00 78.62 232 GLY A N 1
ATOM 1816 C CA . GLY A 1 232 ? -4.718 19.025 37.594 1.00 78.62 232 GLY A CA 1
ATOM 1817 C C . GLY A 1 232 ? -4.639 17.532 37.255 1.00 78.62 232 GLY A C 1
ATOM 1818 O O . GLY A 1 232 ? -3.591 17.056 36.834 1.00 78.62 232 GLY A O 1
ATOM 1819 N N . GLN A 1 233 ? -5.736 16.803 37.431 1.00 87.44 233 GLN A N 1
ATOM 1820 C CA . GLN A 1 233 ? -5.889 15.392 37.111 1.00 87.44 233 GLN A CA 1
ATOM 1821 C C . GLN A 1 233 ? -6.978 15.192 36.049 1.00 87.44 233 GLN A C 1
ATOM 1823 O O . GLN A 1 233 ? -7.915 15.990 35.959 1.00 87.44 233 GLN A O 1
ATOM 1828 N N . PHE A 1 234 ? -6.867 14.120 35.262 1.00 93.88 234 PHE A N 1
ATOM 1829 C CA . PHE A 1 234 ? -7.814 13.793 34.196 1.00 93.88 234 PHE A CA 1
ATOM 1830 C C . PHE A 1 234 ? -8.522 12.477 34.475 1.00 93.88 234 PHE A C 1
ATOM 1832 O O . PHE A 1 234 ? -7.874 11.460 34.710 1.00 93.88 234 PHE A O 1
ATOM 1839 N N . LEU A 1 235 ? -9.850 12.503 34.417 1.00 94.75 235 LEU A N 1
ATOM 1840 C CA . LEU A 1 235 ? -10.681 11.315 34.538 1.00 94.75 235 LEU A CA 1
ATOM 1841 C C . LEU A 1 235 ? -11.292 10.955 33.190 1.00 94.75 235 LEU A C 1
ATOM 1843 O O . LEU A 1 235 ? -11.608 11.845 32.399 1.00 94.75 235 LEU A O 1
ATOM 1847 N N . VAL A 1 236 ? -11.493 9.663 32.969 1.00 95.81 236 VAL A N 1
ATOM 1848 C CA . VAL A 1 236 ? -12.108 9.107 31.763 1.00 95.81 236 VAL A CA 1
ATOM 1849 C C . VAL A 1 236 ? -13.110 8.024 32.155 1.00 95.81 236 VAL A C 1
ATOM 1851 O O . VAL A 1 236 ? -12.917 7.321 33.150 1.00 95.81 236 VAL A O 1
ATOM 1854 N N . GLU A 1 237 ? -14.205 7.923 31.408 1.00 96.44 237 GLU A N 1
ATOM 1855 C CA . GLU A 1 237 ? -15.153 6.820 31.559 1.00 96.44 237 GLU A CA 1
ATOM 1856 C C . GLU A 1 237 ? -14.559 5.549 30.942 1.00 96.44 237 GLU A C 1
ATOM 1858 O O . GLU A 1 237 ? -14.067 5.565 29.812 1.00 96.44 237 GLU A O 1
ATOM 1863 N N . ALA A 1 238 ? -14.596 4.460 31.700 1.00 96.44 238 ALA A N 1
ATOM 1864 C CA . ALA A 1 238 ? -14.164 3.139 31.280 1.00 96.44 238 ALA A CA 1
ATOM 1865 C C . ALA A 1 238 ? -15.315 2.141 31.380 1.00 96.44 238 ALA A C 1
ATOM 1867 O O . ALA A 1 238 ? -16.248 2.336 32.154 1.00 96.44 238 ALA A O 1
ATOM 1868 N N . MET A 1 239 ? -15.226 1.059 30.616 1.00 96.81 239 MET A N 1
ATOM 1869 C CA . MET A 1 239 ? -16.174 -0.048 30.631 1.00 96.81 239 MET A CA 1
ATOM 1870 C C . MET A 1 239 ? -15.467 -1.311 31.113 1.00 96.81 239 MET A C 1
ATOM 1872 O O . MET A 1 239 ? -14.432 -1.680 30.557 1.00 96.81 239 MET A O 1
ATOM 1876 N N . ILE A 1 240 ? -16.019 -1.975 32.125 1.00 96.94 240 ILE A N 1
ATOM 1877 C CA . ILE A 1 240 ? -15.549 -3.289 32.575 1.00 96.94 240 ILE A CA 1
ATOM 1878 C C . ILE A 1 240 ? -16.508 -4.352 32.053 1.00 96.94 240 ILE A C 1
ATOM 1880 O O . ILE A 1 240 ? -17.722 -4.218 32.222 1.00 96.94 240 ILE A O 1
ATOM 1884 N N . ASP A 1 241 ? -15.952 -5.378 31.412 1.00 91.88 241 ASP A N 1
ATOM 1885 C CA . ASP A 1 241 ? -16.670 -6.548 30.893 1.00 91.88 241 ASP A CA 1
ATOM 1886 C C . ASP A 1 241 ? -17.873 -6.223 29.999 1.00 91.88 241 ASP A C 1
ATOM 1888 O O . ASP A 1 241 ? -18.818 -6.991 29.936 1.00 91.88 241 ASP A O 1
ATOM 1892 N N . ASP A 1 242 ? -17.858 -5.078 29.310 1.00 89.12 242 ASP A N 1
ATOM 1893 C CA . ASP A 1 242 ? -18.993 -4.547 28.525 1.00 89.12 242 ASP A CA 1
ATOM 1894 C C . ASP A 1 242 ? -20.279 -4.255 29.278 1.00 89.12 242 ASP A C 1
ATOM 1896 O O . ASP A 1 242 ? -21.297 -3.921 28.667 1.00 89.12 242 ASP A O 1
ATOM 1900 N N . GLU A 1 243 ? -20.235 -4.345 30.597 1.00 92.06 243 GLU A N 1
ATOM 1901 C CA . GLU A 1 243 ? -21.426 -4.316 31.428 1.00 92.06 243 GLU A CA 1
ATOM 1902 C C . GLU A 1 243 ? -21.453 -3.098 32.343 1.00 92.06 243 GLU A C 1
ATOM 1904 O O . GLU A 1 243 ? -22.503 -2.469 32.510 1.00 92.06 243 GLU A O 1
ATOM 1909 N N . LEU A 1 244 ? -20.311 -2.751 32.941 1.00 94.25 244 LEU A N 1
ATOM 1910 C CA . LEU A 1 244 ? -20.262 -1.775 34.021 1.00 94.25 244 LEU A CA 1
ATOM 1911 C C . LEU A 1 244 ? -19.415 -0.553 33.647 1.00 94.25 244 LEU A C 1
ATOM 1913 O O . LEU A 1 244 ? -18.182 -0.645 33.645 1.00 94.25 244 LEU A O 1
ATOM 1917 N N . PRO A 1 245 ? -20.045 0.610 33.387 1.00 95.62 245 PRO A N 1
ATOM 1918 C CA . PRO A 1 245 ? -19.320 1.857 33.228 1.00 95.62 245 PRO A CA 1
ATOM 1919 C C . PRO A 1 245 ? -18.812 2.344 34.588 1.00 95.62 245 PRO A C 1
ATOM 1921 O O . PRO A 1 245 ? -19.553 2.357 35.574 1.00 95.62 245 PRO A O 1
ATOM 1924 N N . ILE A 1 246 ? -17.556 2.774 34.626 1.00 95.50 246 ILE A N 1
ATOM 1925 C CA . ILE A 1 246 ? -16.893 3.332 35.805 1.00 95.50 246 ILE A CA 1
ATOM 1926 C C . ILE A 1 246 ? -16.117 4.590 35.430 1.00 95.50 246 ILE A C 1
ATOM 1928 O O . ILE A 1 246 ? -15.680 4.759 34.292 1.00 95.50 246 ILE A O 1
ATOM 1932 N N . LEU A 1 247 ? -15.890 5.470 36.402 1.00 95.38 247 LEU A N 1
ATOM 1933 C CA . LEU A 1 247 ? -15.027 6.632 36.213 1.00 95.38 247 LEU A CA 1
ATOM 1934 C C . LEU A 1 247 ? -13.649 6.363 36.818 1.00 95.38 247 LEU A C 1
ATOM 1936 O O . LEU A 1 247 ? -13.532 6.160 38.028 1.00 95.38 247 LEU A O 1
ATOM 1940 N N . VAL A 1 248 ? -12.605 6.410 35.992 1.00 96.00 248 VAL A N 1
ATOM 1941 C CA . VAL A 1 248 ? -11.222 6.159 36.420 1.00 96.00 248 VAL A CA 1
ATOM 1942 C C . VAL A 1 248 ? -10.354 7.398 36.257 1.00 96.00 248 VAL A C 1
ATOM 1944 O O . VAL A 1 248 ? -10.535 8.198 35.339 1.00 96.00 248 VAL A O 1
ATOM 1947 N N . LEU A 1 249 ? -9.393 7.559 37.160 1.00 95.00 249 LEU A N 1
ATOM 1948 C CA . LEU A 1 249 ? -8.355 8.580 37.068 1.00 95.00 249 LEU A CA 1
ATOM 1949 C C . LEU A 1 249 ? -7.192 8.065 36.210 1.00 95.00 249 LEU A C 1
ATOM 1951 O O . LEU A 1 249 ? -6.712 6.957 36.433 1.00 95.00 249 LEU A O 1
ATOM 1955 N N . ILE A 1 250 ? -6.698 8.869 35.270 1.00 94.94 250 ILE A N 1
ATOM 1956 C CA . ILE A 1 250 ? -5.512 8.524 34.478 1.00 94.94 250 ILE A CA 1
ATOM 1957 C C . ILE A 1 250 ? -4.251 8.703 35.332 1.00 94.94 250 ILE A C 1
ATOM 1959 O O . ILE A 1 250 ? -3.955 9.815 35.770 1.00 94.94 250 ILE A O 1
ATOM 1963 N N . ASP A 1 251 ? -3.490 7.622 35.524 1.00 92.44 251 ASP A N 1
ATOM 1964 C CA . ASP A 1 251 ? -2.232 7.616 36.275 1.00 92.44 251 ASP A CA 1
ATOM 1965 C C . ASP A 1 251 ? -1.110 6.941 35.466 1.00 92.44 251 ASP A C 1
ATOM 1967 O O . ASP A 1 251 ? -0.880 5.733 35.527 1.00 92.44 251 ASP A O 1
ATOM 1971 N N . THR A 1 252 ? -0.357 7.746 34.712 1.00 88.62 252 THR A N 1
ATOM 1972 C CA . THR A 1 252 ? 0.794 7.269 33.925 1.00 88.62 252 THR A CA 1
ATOM 1973 C C . THR A 1 252 ? 1.969 6.796 34.790 1.00 88.62 252 THR A C 1
ATOM 1975 O O . THR A 1 252 ? 2.911 6.206 34.265 1.00 88.62 252 THR A O 1
ATOM 1978 N N . GLY A 1 253 ? 1.956 7.077 36.099 1.00 86.06 253 GLY A N 1
ATOM 1979 C CA . GLY A 1 253 ? 2.949 6.586 37.054 1.00 86.06 253 GLY A CA 1
ATOM 1980 C C . GLY A 1 253 ? 2.636 5.185 37.583 1.00 86.06 253 GLY A C 1
ATOM 1981 O O . GLY A 1 253 ? 3.533 4.507 38.090 1.00 86.06 253 GLY A O 1
ATOM 1982 N N . ALA A 1 254 ? 1.392 4.720 37.439 1.00 88.50 254 ALA A N 1
ATOM 1983 C CA . ALA A 1 254 ? 0.970 3.399 37.877 1.00 88.50 254 ALA A CA 1
ATOM 1984 C C . ALA A 1 254 ? 1.317 2.331 36.830 1.00 88.50 254 ALA A C 1
ATOM 1986 O O . ALA A 1 254 ? 0.891 2.385 35.677 1.00 88.50 254 ALA A O 1
ATOM 1987 N N . ALA A 1 255 ? 2.059 1.298 37.234 1.00 87.94 255 ALA A N 1
ATOM 1988 C CA . ALA A 1 255 ? 2.372 0.171 36.351 1.00 87.94 255 ALA A CA 1
ATOM 1989 C C . ALA A 1 255 ? 1.148 -0.722 36.062 1.00 87.94 255 ALA A C 1
ATOM 1991 O O . ALA A 1 255 ? 1.082 -1.352 35.006 1.00 87.94 255 ALA A O 1
ATOM 1992 N N . MET A 1 256 ? 0.192 -0.777 36.993 1.00 94.00 256 MET A N 1
ATOM 1993 C CA . MET A 1 256 ? -1.009 -1.611 36.942 1.00 94.00 256 MET A CA 1
ATOM 1994 C C . MET A 1 256 ? -2.248 -0.757 37.228 1.00 94.00 256 MET A C 1
ATOM 1996 O O . MET A 1 256 ? -2.199 0.141 38.062 1.00 94.00 256 MET A O 1
ATOM 2000 N N . THR A 1 257 ? -3.343 -1.058 36.537 1.00 96.50 257 THR A N 1
ATOM 2001 C CA . THR A 1 257 ? -4.675 -0.487 36.772 1.00 96.50 257 THR A CA 1
ATOM 2002 C C . THR A 1 257 ? -5.237 -1.019 38.092 1.00 96.50 257 THR A C 1
ATOM 2004 O O . THR A 1 257 ? -5.134 -2.215 38.373 1.00 96.50 257 THR A O 1
ATOM 2007 N N . ILE A 1 258 ? -5.817 -0.133 38.898 1.00 95.69 258 ILE A N 1
ATOM 2008 C CA . ILE A 1 258 ? -6.397 -0.442 40.211 1.00 95.69 258 ILE A CA 1
ATOM 2009 C C . ILE A 1 258 ? -7.880 -0.088 40.177 1.00 95.69 258 ILE A C 1
ATOM 2011 O O . ILE A 1 258 ? -8.227 1.005 39.743 1.00 95.69 258 ILE A O 1
ATOM 2015 N N . LEU A 1 259 ? -8.741 -0.984 40.647 1.00 96.44 259 LEU A N 1
ATOM 2016 C CA . LEU A 1 259 ? -10.184 -0.775 40.762 1.00 96.44 259 LEU A CA 1
ATOM 2017 C C . LEU A 1 259 ? -10.621 -0.937 42.220 1.00 96.44 259 LEU A C 1
ATOM 2019 O O . LEU A 1 259 ? -10.019 -1.713 42.966 1.00 96.44 259 LEU A O 1
ATOM 2023 N N . GLU A 1 260 ? -11.678 -0.232 42.622 1.00 95.06 260 GLU A N 1
ATOM 2024 C CA . GLU A 1 260 ? -12.299 -0.452 43.931 1.00 95.06 260 GLU A CA 1
ATOM 2025 C C . GLU A 1 260 ? -12.799 -1.897 44.057 1.00 95.06 260 GLU A C 1
ATOM 2027 O O . GLU A 1 260 ? -13.374 -2.464 43.122 1.00 95.06 260 GLU A O 1
ATOM 2032 N N . SER A 1 261 ? -12.634 -2.496 45.238 1.00 94.50 261 SER A N 1
ATOM 2033 C CA . SER A 1 261 ? -12.986 -3.905 45.470 1.00 94.50 261 SER A CA 1
ATOM 2034 C C . SER A 1 261 ? -14.470 -4.152 45.184 1.00 94.50 261 SER A C 1
ATOM 2036 O O . SER A 1 261 ? -14.837 -5.112 44.506 1.00 94.50 261 SER A O 1
ATOM 2038 N N . GLY A 1 262 ? -15.317 -3.206 45.600 1.00 93.69 262 GLY A N 1
ATOM 2039 C CA . GLY A 1 262 ? -16.757 -3.249 45.369 1.00 93.69 262 GLY A CA 1
ATOM 2040 C C . GLY A 1 262 ? -17.176 -3.133 43.898 1.00 93.69 262 GLY A C 1
ATOM 2041 O O . GLY A 1 262 ? -18.321 -3.442 43.589 1.00 93.69 262 GLY A O 1
ATOM 2042 N N . VAL A 1 263 ? -16.312 -2.692 42.976 1.00 94.69 263 VAL A N 1
ATOM 2043 C CA . VAL A 1 263 ? -16.587 -2.740 41.523 1.00 94.69 263 VAL A CA 1
ATOM 2044 C C . VAL A 1 263 ? -16.460 -4.173 41.024 1.00 94.69 263 VAL A C 1
ATOM 2046 O O . VAL A 1 263 ? -17.354 -4.683 40.353 1.00 94.69 263 VAL A O 1
ATOM 2049 N N . LEU A 1 264 ? -15.370 -4.834 41.403 1.00 96.69 264 LEU A N 1
ATOM 2050 C CA . LEU A 1 264 ? -15.051 -6.196 40.986 1.00 96.69 264 LEU A CA 1
ATOM 2051 C C . LEU A 1 264 ? -16.024 -7.218 41.588 1.00 96.69 264 LEU A C 1
ATOM 2053 O O . LEU A 1 264 ? -16.488 -8.119 40.895 1.00 96.69 264 LEU A O 1
ATOM 2057 N N . GLU A 1 265 ? -16.405 -7.045 42.853 1.00 95.12 265 GLU A N 1
ATOM 2058 C CA . GLU A 1 265 ? -17.390 -7.911 43.509 1.00 95.12 265 GLU A CA 1
ATOM 2059 C C . GLU A 1 265 ? -18.782 -7.816 42.865 1.00 95.12 265 GLU A C 1
ATOM 2061 O O . GLU A 1 265 ? -19.468 -8.833 42.750 1.00 95.12 265 GLU A O 1
ATOM 2066 N N . ARG A 1 266 ? -19.198 -6.628 42.388 1.00 94.12 266 ARG A N 1
ATOM 2067 C CA . ARG A 1 266 ? -20.474 -6.454 41.660 1.00 94.12 266 ARG A CA 1
ATOM 2068 C C . ARG A 1 266 ? -20.525 -7.257 40.364 1.00 94.12 266 ARG A C 1
ATOM 2070 O O . ARG A 1 266 ? -21.603 -7.705 39.989 1.00 94.12 266 ARG A O 1
ATOM 2077 N N . LEU A 1 267 ? -19.377 -7.435 39.717 1.00 94.31 267 LEU A N 1
ATOM 2078 C CA . LEU A 1 267 ? -19.214 -8.242 38.507 1.00 94.31 267 LEU A CA 1
ATOM 2079 C C . LEU A 1 267 ? -18.962 -9.729 38.813 1.00 94.31 267 LEU A C 1
ATOM 2081 O O . LEU A 1 267 ? -18.818 -10.539 37.907 1.00 94.31 267 LEU A O 1
ATOM 2085 N N . GLY A 1 268 ? -18.936 -10.116 40.093 1.00 95.50 268 GLY A N 1
ATOM 2086 C CA . GLY A 1 268 ? -18.797 -11.509 40.514 1.00 95.50 268 GLY A CA 1
ATOM 2087 C C . GLY A 1 268 ? -17.357 -12.022 40.592 1.00 95.50 268 GLY A C 1
ATOM 2088 O O . GLY A 1 268 ? -17.156 -13.226 40.774 1.00 95.50 268 GLY A O 1
ATOM 2089 N N . TYR A 1 269 ? -16.348 -11.149 40.503 1.00 96.12 269 TYR A N 1
ATOM 2090 C CA . TYR A 1 269 ? -14.954 -11.559 40.670 1.00 96.12 269 TYR A CA 1
ATOM 2091 C C . TYR A 1 269 ? -14.653 -11.974 42.109 1.00 96.12 269 TYR A C 1
ATOM 2093 O O . TYR A 1 269 ? -15.020 -11.305 43.075 1.00 96.12 269 TYR A O 1
ATOM 2101 N N . ASN A 1 270 ? -13.917 -13.076 42.255 1.00 93.88 270 ASN A N 1
ATOM 2102 C CA . ASN A 1 270 ? -13.475 -13.558 43.557 1.00 93.88 270 ASN A CA 1
ATOM 2103 C C . ASN A 1 270 ? -12.140 -12.912 43.967 1.00 93.88 270 ASN A C 1
ATOM 2105 O O . ASN A 1 270 ? -11.093 -13.202 43.386 1.00 93.88 270 ASN A O 1
ATOM 2109 N N . LEU A 1 271 ? -12.170 -12.102 45.027 1.00 95.12 271 LEU A N 1
ATOM 2110 C CA . LEU A 1 271 ? -11.005 -11.392 45.564 1.00 95.12 271 LEU A CA 1
ATOM 2111 C C . LEU A 1 271 ? -10.200 -12.189 46.610 1.00 95.12 271 LEU A C 1
ATOM 2113 O O . LEU A 1 271 ? -9.191 -11.705 47.121 1.00 95.12 271 LEU A O 1
ATOM 2117 N N . SER A 1 272 ? -10.583 -13.431 46.926 1.00 92.31 272 SER A N 1
ATOM 2118 C CA . SER A 1 272 ? -9.866 -14.279 47.895 1.00 92.31 272 SER A CA 1
ATOM 2119 C C . SER A 1 272 ? -8.586 -14.922 47.337 1.00 92.31 272 SER A C 1
ATOM 2121 O O . SER A 1 272 ? -7.997 -15.787 47.986 1.00 92.31 272 SER A O 1
ATOM 2123 N N . GLY A 1 273 ? -8.221 -14.596 46.096 1.00 88.25 273 GLY A N 1
ATOM 2124 C CA . GLY A 1 273 ? -7.147 -15.233 45.344 1.00 88.25 273 GLY A CA 1
ATOM 2125 C C . GLY A 1 273 ? -5.765 -14.630 45.600 1.00 88.25 273 GLY A C 1
ATOM 2126 O O . GLY A 1 273 ? -5.361 -14.365 46.734 1.00 88.25 273 GLY A O 1
ATOM 2127 N N . LYS A 1 274 ? -5.012 -14.454 44.510 1.00 91.44 274 LYS A N 1
ATOM 2128 C CA . LYS A 1 274 ? -3.643 -13.930 44.525 1.00 91.44 274 LYS A CA 1
ATOM 2129 C C . LYS A 1 274 ? -3.607 -12.535 45.154 1.00 91.44 274 LYS A C 1
ATOM 2131 O O . LYS A 1 274 ? -4.438 -11.694 44.836 1.00 91.44 274 LYS A O 1
ATOM 2136 N N . GLN A 1 275 ? -2.610 -12.296 46.001 1.00 94.88 275 GLN A N 1
ATOM 2137 C CA . GLN A 1 275 ? -2.336 -11.004 46.629 1.00 94.88 275 GLN A CA 1
ATOM 2138 C C . GLN A 1 275 ? -0.990 -10.471 46.128 1.00 94.88 275 GLN A C 1
ATOM 2140 O O . GLN A 1 275 ? -0.034 -11.242 46.021 1.00 94.88 275 GLN A O 1
ATOM 2145 N N . GLU A 1 276 ? -0.890 -9.169 45.876 1.00 92.56 276 GLU A N 1
ATOM 2146 C CA . GLU A 1 276 ? 0.361 -8.487 45.523 1.00 92.56 276 GLU A CA 1
ATOM 2147 C C . GLU A 1 276 ? 0.571 -7.226 46.368 1.00 92.56 276 GLU A C 1
ATOM 2149 O O . GLU A 1 276 ? -0.362 -6.699 46.974 1.00 92.56 276 GLU A O 1
ATOM 2154 N N . TYR A 1 277 ? 1.822 -6.763 46.443 1.00 92.00 277 TYR A N 1
ATOM 2155 C CA . TYR A 1 277 ? 2.181 -5.531 47.140 1.00 92.00 277 TYR A CA 1
ATOM 2156 C C . TYR A 1 277 ? 2.203 -4.354 46.167 1.00 92.00 277 TYR A C 1
ATOM 2158 O O . TYR A 1 277 ? 2.929 -4.369 45.175 1.00 92.00 277 TYR A O 1
ATOM 2166 N N . PHE A 1 278 ? 1.467 -3.305 46.507 1.00 87.56 278 PHE A N 1
ATOM 2167 C CA . PHE A 1 278 ? 1.377 -2.057 45.766 1.00 87.56 278 PHE A CA 1
ATOM 2168 C C . PHE A 1 278 ? 2.077 -0.948 46.540 1.00 87.56 278 PHE A C 1
ATOM 2170 O O . PHE A 1 278 ? 1.832 -0.751 47.732 1.00 87.56 278 PHE A O 1
ATOM 2177 N N . VAL A 1 279 ? 2.946 -0.204 45.859 1.00 83.50 279 VAL A N 1
ATOM 2178 C CA . VAL A 1 279 ? 3.561 1.003 46.414 1.00 83.50 279 VAL A CA 1
ATOM 2179 C C . VAL A 1 279 ? 2.638 2.175 46.115 1.00 83.50 279 VAL A C 1
ATOM 2181 O O . VAL A 1 279 ? 2.438 2.528 44.958 1.00 83.50 279 VAL A O 1
ATOM 2184 N N . THR A 1 280 ? 2.078 2.776 47.160 1.00 79.44 280 THR A N 1
ATOM 2185 C CA . THR A 1 280 ? 1.189 3.938 47.056 1.00 79.44 280 THR A CA 1
ATOM 2186 C C . THR A 1 280 ? 1.811 5.147 47.749 1.00 79.44 280 THR A C 1
ATOM 2188 O O . THR A 1 280 ? 2.778 5.022 48.505 1.00 79.44 280 THR A O 1
ATOM 2191 N N . ALA A 1 281 ? 1.220 6.328 47.558 1.00 74.62 281 ALA A N 1
ATOM 2192 C CA . ALA A 1 281 ? 1.625 7.536 48.279 1.00 74.62 281 ALA A CA 1
ATOM 2193 C C . ALA A 1 281 ? 1.520 7.393 49.813 1.00 74.62 281 ALA A C 1
ATOM 2195 O O . ALA A 1 281 ? 2.254 8.053 50.543 1.00 74.62 281 ALA A O 1
ATOM 2196 N N . ASN A 1 282 ? 0.651 6.501 50.302 1.00 76.12 282 ASN A N 1
ATOM 2197 C CA . ASN A 1 282 ? 0.444 6.241 51.728 1.00 76.12 282 ASN A CA 1
ATOM 2198 C C . ASN A 1 282 ? 1.282 5.058 52.253 1.00 76.12 282 ASN A C 1
ATOM 2200 O O . ASN A 1 282 ? 1.074 4.607 53.378 1.00 76.12 282 ASN A O 1
ATOM 2204 N N . GLY A 1 283 ? 2.227 4.556 51.451 1.00 83.06 283 GLY A N 1
ATOM 2205 C CA . GLY A 1 283 ? 3.076 3.415 51.780 1.00 83.06 283 GLY A CA 1
ATOM 2206 C C . GLY A 1 283 ? 2.716 2.154 50.997 1.00 83.06 283 GLY A C 1
ATOM 2207 O O . GLY A 1 283 ? 1.999 2.192 49.995 1.00 83.06 283 GLY A O 1
ATOM 2208 N N . VAL A 1 284 ? 3.266 1.026 51.441 1.00 87.94 284 VAL A N 1
ATOM 2209 C CA . VAL A 1 284 ? 3.068 -0.273 50.792 1.00 87.94 284 VAL A CA 1
ATOM 2210 C C . VAL A 1 284 ? 1.806 -0.931 51.336 1.00 87.94 284 VAL A C 1
ATOM 2212 O O . VAL A 1 284 ? 1.672 -1.101 52.546 1.00 87.94 284 VAL A O 1
ATOM 2215 N N . VAL A 1 285 ? 0.906 -1.327 50.440 1.00 90.69 285 VAL A N 1
ATOM 2216 C CA . VAL A 1 285 ? -0.339 -2.032 50.766 1.00 90.69 285 VAL A CA 1
ATOM 2217 C C . VAL A 1 285 ? -0.356 -3.376 50.052 1.00 90.69 285 VAL A C 1
ATOM 2219 O O . VAL A 1 285 ? 0.106 -3.483 48.921 1.00 90.69 285 VAL A O 1
ATOM 2222 N N . GLN A 1 286 ? -0.871 -4.409 50.713 1.00 93.38 286 GLN A N 1
ATOM 2223 C CA . GLN A 1 286 ? -1.130 -5.704 50.090 1.00 93.38 286 GLN A CA 1
ATOM 2224 C C . GLN A 1 286 ? -2.591 -5.765 49.646 1.00 93.38 286 GLN A C 1
ATOM 2226 O O . GLN A 1 286 ? -3.471 -5.459 50.449 1.00 93.38 286 GLN A O 1
ATOM 2231 N N . ALA A 1 287 ? -2.837 -6.144 48.393 1.00 93.81 287 ALA A N 1
ATOM 2232 C CA . ALA A 1 287 ? -4.176 -6.164 47.815 1.00 93.81 287 ALA A CA 1
ATOM 2233 C C . ALA A 1 287 ? -4.375 -7.342 46.840 1.00 93.81 287 ALA A C 1
ATOM 2235 O O . ALA A 1 287 ? -3.397 -7.800 46.232 1.00 93.81 287 ALA A O 1
ATOM 2236 N N . PRO A 1 288 ? -5.620 -7.832 46.667 1.00 96.75 288 PRO A N 1
ATOM 2237 C CA . PRO A 1 288 ? -5.935 -8.845 45.673 1.00 96.75 288 PRO A CA 1
ATOM 2238 C C . PRO A 1 288 ? -5.606 -8.390 44.251 1.00 96.75 288 PRO A C 1
ATOM 2240 O O . PRO A 1 288 ? -5.709 -7.211 43.916 1.00 96.75 288 PRO A O 1
ATOM 2243 N N . VAL A 1 289 ? -5.271 -9.353 43.397 1.00 96.81 289 VAL A N 1
ATOM 2244 C CA . VAL A 1 289 ? -5.094 -9.156 41.957 1.00 96.81 289 VAL A CA 1
ATOM 2245 C C . VAL A 1 289 ? -5.970 -10.149 41.213 1.00 96.81 289 VAL A C 1
ATOM 2247 O O . VAL A 1 289 ? -5.899 -11.354 41.464 1.00 96.81 289 VAL A O 1
ATOM 2250 N N . VAL A 1 290 ? -6.772 -9.640 40.282 1.00 96.38 290 VAL A N 1
ATOM 2251 C CA . VAL A 1 290 ? -7.689 -10.435 39.460 1.00 96.38 290 VAL A CA 1
ATOM 2252 C C . VAL A 1 290 ? -7.506 -10.110 37.985 1.00 96.38 290 VAL A C 1
ATOM 2254 O O . VAL A 1 290 ? -7.047 -9.028 37.626 1.00 96.38 290 VAL A O 1
ATOM 2257 N N . THR A 1 291 ? -7.842 -11.064 37.124 1.00 95.56 291 THR A N 1
ATOM 2258 C CA . THR A 1 291 ? -7.903 -10.851 35.678 1.00 95.56 291 THR A CA 1
ATOM 2259 C C . THR A 1 291 ? -9.362 -10.673 35.299 1.00 95.56 291 THR A C 1
ATOM 2261 O O . THR A 1 291 ? -10.152 -11.582 35.541 1.00 95.56 291 THR A O 1
ATOM 2264 N N . ILE A 1 292 ? -9.692 -9.506 34.751 1.00 95.56 292 ILE A N 1
ATOM 2265 C CA . ILE A 1 292 ? -11.022 -9.199 34.221 1.00 95.56 292 ILE A CA 1
ATOM 2266 C C . ILE A 1 292 ? -11.108 -9.577 32.742 1.00 95.56 292 ILE A C 1
ATOM 2268 O O . ILE A 1 292 ? -10.094 -9.534 32.032 1.00 95.56 292 ILE A O 1
ATOM 2272 N N . ASP A 1 293 ? -12.303 -9.933 32.279 1.00 90.25 293 ASP A N 1
ATOM 2273 C CA . ASP A 1 293 ? -12.532 -10.418 30.919 1.00 90.25 293 ASP A CA 1
ATOM 2274 C C . ASP A 1 293 ? -12.250 -9.323 29.893 1.00 90.25 293 ASP A C 1
ATOM 2276 O O . ASP A 1 293 ? -11.538 -9.575 28.914 1.00 90.25 293 ASP A O 1
ATOM 2280 N N . SER A 1 294 ? -12.718 -8.094 30.135 1.00 92.31 294 SER A N 1
ATOM 2281 C CA . SER A 1 294 ? -12.339 -6.942 29.317 1.00 92.31 294 SER A CA 1
ATOM 2282 C C . SER A 1 294 ? -12.315 -5.607 30.063 1.00 92.31 294 SER A C 1
ATOM 2284 O O . SER A 1 294 ? -13.078 -5.350 30.990 1.00 92.31 294 SER A O 1
ATOM 2286 N N . PHE A 1 295 ? -11.421 -4.728 29.613 1.00 96.88 295 PHE A N 1
ATOM 2287 C CA . PHE A 1 295 ? -11.368 -3.322 30.000 1.00 96.88 295 PHE A CA 1
ATOM 2288 C C . PHE A 1 295 ? -11.443 -2.472 28.735 1.00 96.88 295 PHE A C 1
ATOM 2290 O O . PHE A 1 295 ? -10.674 -2.691 27.793 1.00 96.88 295 PHE A O 1
ATOM 2297 N N . GLY A 1 296 ? -12.355 -1.507 28.709 1.00 94.44 296 GLY A N 1
ATOM 2298 C CA . GLY A 1 296 ? -12.626 -0.658 27.558 1.00 94.44 296 GLY A CA 1
ATOM 2299 C C . GLY A 1 296 ? -12.550 0.829 27.879 1.00 94.44 296 GLY A C 1
ATOM 2300 O O . GLY A 1 296 ? -12.928 1.261 28.963 1.00 94.44 296 GLY A O 1
ATOM 2301 N N . LEU A 1 297 ? -12.097 1.610 26.905 1.00 94.12 297 LEU A N 1
ATOM 2302 C CA . LEU A 1 297 ? -12.142 3.066 26.867 1.00 94.12 297 LEU A CA 1
ATOM 2303 C C . LEU A 1 297 ? -12.732 3.482 25.515 1.00 94.12 297 LEU A C 1
ATOM 2305 O O . LEU A 1 297 ? -12.037 3.476 24.499 1.00 94.12 297 LEU A O 1
ATOM 2309 N N . GLY A 1 298 ? -14.035 3.770 25.489 1.00 89.38 298 GLY A N 1
ATOM 2310 C CA . GLY A 1 298 ? -14.788 3.915 24.240 1.00 89.38 298 GLY A CA 1
ATOM 2311 C C . GLY A 1 298 ? -14.619 2.684 23.347 1.00 89.38 298 GLY A C 1
ATOM 2312 O O . GLY A 1 298 ? -15.017 1.584 23.731 1.00 89.38 298 GLY A O 1
ATOM 2313 N N . ARG A 1 299 ? -14.014 2.844 22.168 1.00 85.94 299 ARG A N 1
ATOM 2314 C CA . ARG A 1 299 ? -13.709 1.724 21.253 1.00 85.94 299 ARG A CA 1
ATOM 2315 C C . ARG A 1 299 ? -12.407 0.989 21.554 1.00 85.94 299 ARG A C 1
ATOM 2317 O O . ARG A 1 299 ? -12.238 -0.138 21.088 1.00 85.94 299 ARG A O 1
ATOM 2324 N N . ALA A 1 300 ? -11.488 1.598 22.300 1.00 88.75 300 ALA A N 1
ATOM 2325 C CA . ALA A 1 300 ? -10.263 0.937 22.727 1.00 88.75 300 ALA A CA 1
ATOM 2326 C C . ALA A 1 300 ? -10.610 -0.154 23.743 1.00 88.75 300 ALA A C 1
ATOM 2328 O O . ALA A 1 300 ? -11.372 0.079 24.678 1.00 88.75 300 ALA A O 1
ATOM 2329 N N . ARG A 1 301 ? -10.065 -1.357 23.569 1.00 88.62 301 ARG A N 1
ATOM 2330 C CA . ARG A 1 301 ? -10.401 -2.517 24.391 1.00 88.62 301 ARG A CA 1
ATOM 2331 C C . ARG A 1 301 ? -9.235 -3.472 24.523 1.00 88.62 301 ARG A C 1
ATOM 2333 O O . ARG A 1 301 ? -8.594 -3.813 23.535 1.00 88.62 301 ARG A O 1
ATOM 2340 N N . LEU A 1 302 ? -9.026 -3.966 25.737 1.00 87.88 302 LEU A N 1
ATOM 2341 C CA . LEU A 1 302 ? -8.146 -5.092 26.010 1.00 87.88 302 LEU A CA 1
ATOM 2342 C C . LEU A 1 302 ? -8.924 -6.191 26.721 1.00 87.88 302 LEU A C 1
ATOM 2344 O O . LEU A 1 302 ? -9.738 -5.911 27.597 1.00 87.88 302 LEU A O 1
ATOM 2348 N N . ASN A 1 303 ? -8.630 -7.435 26.359 1.00 92.06 303 ASN A N 1
ATOM 2349 C CA . ASN A 1 303 ? -9.195 -8.610 27.009 1.00 92.06 303 ASN A CA 1
ATOM 2350 C C . ASN A 1 303 ? -8.185 -9.196 28.001 1.00 92.06 303 ASN A C 1
ATOM 2352 O O . ASN A 1 303 ? -6.976 -9.063 27.793 1.00 92.06 303 ASN A O 1
ATOM 2356 N N . ASN A 1 304 ? -8.668 -9.906 29.020 1.00 90.81 304 ASN A N 1
ATOM 2357 C CA . ASN A 1 304 ? -7.844 -10.566 30.039 1.00 90.81 304 ASN A CA 1
ATOM 2358 C C . ASN A 1 304 ? -6.879 -9.594 30.743 1.00 90.81 304 ASN A C 1
ATOM 2360 O O . ASN A 1 304 ? -5.668 -9.826 30.817 1.00 90.81 304 ASN A O 1
ATOM 2364 N N . VAL A 1 305 ? -7.405 -8.476 31.243 1.00 93.44 305 VAL A N 1
ATOM 2365 C CA . VAL A 1 305 ? -6.592 -7.429 31.875 1.00 93.44 305 VAL A CA 1
ATOM 2366 C C . VAL A 1 305 ? -6.405 -7.744 33.354 1.00 93.44 305 VAL A C 1
ATOM 2368 O O . VAL A 1 305 ? -7.362 -7.901 34.099 1.00 93.44 305 VAL A O 1
ATOM 2371 N N . THR A 1 306 ? -5.158 -7.814 33.810 1.00 95.12 306 THR A N 1
ATOM 2372 C CA . THR A 1 306 ? -4.855 -7.980 35.238 1.00 95.12 306 THR A CA 1
ATOM 2373 C C . THR A 1 306 ? -4.956 -6.644 35.969 1.00 95.12 306 THR A C 1
ATOM 2375 O O . THR A 1 306 ? -4.238 -5.707 35.615 1.00 95.12 306 THR A O 1
ATOM 2378 N N . VAL A 1 307 ? -5.798 -6.568 36.999 1.00 97.44 307 VAL A N 1
ATOM 2379 C CA . VAL A 1 307 ? -6.058 -5.369 37.809 1.00 97.44 307 VAL A CA 1
ATOM 2380 C C . VAL A 1 307 ? -5.886 -5.656 39.303 1.00 97.44 307 VAL A C 1
ATOM 2382 O O . VAL A 1 307 ? -6.127 -6.772 39.767 1.00 97.44 307 VAL A O 1
ATOM 2385 N N . GLY A 1 308 ? -5.464 -4.644 40.060 1.00 96.69 308 GLY A N 1
ATOM 2386 C CA . GLY A 1 308 ? -5.456 -4.683 41.524 1.00 96.69 308 GLY A CA 1
ATOM 2387 C C . GLY A 1 308 ? -6.817 -4.280 42.097 1.00 96.69 308 GLY A C 1
ATOM 2388 O O . GLY A 1 308 ? -7.446 -3.363 41.574 1.00 96.69 308 GLY A O 1
ATOM 2389 N N . ALA A 1 309 ? -7.253 -4.935 43.171 1.00 96.00 309 ALA A N 1
ATOM 2390 C CA . ALA A 1 309 ? -8.485 -4.619 43.893 1.00 96.00 309 ALA A CA 1
ATOM 2391 C C . ALA A 1 309 ? -8.146 -3.871 45.188 1.00 96.00 309 ALA A C 1
ATOM 2393 O O . ALA A 1 309 ? -7.726 -4.487 46.166 1.00 96.00 309 ALA A O 1
ATOM 2394 N N . LEU A 1 310 ? -8.266 -2.546 45.195 1.00 91.19 310 LEU A N 1
ATOM 2395 C CA . LEU A 1 310 ? -7.904 -1.734 46.354 1.00 91.19 310 LEU A CA 1
ATOM 2396 C C . LEU A 1 310 ? -8.892 -0.589 46.531 1.00 91.19 310 LEU A C 1
ATOM 2398 O O . LEU A 1 310 ? -9.097 0.213 45.623 1.00 91.19 310 LEU A O 1
ATOM 2402 N N . ASP A 1 311 ? -9.445 -0.472 47.734 1.00 87.19 311 ASP A N 1
ATOM 2403 C CA . ASP A 1 311 ? -10.324 0.639 48.077 1.00 87.19 311 ASP A CA 1
ATOM 2404 C C . ASP A 1 311 ? -9.503 1.916 48.243 1.00 87.19 311 ASP A C 1
ATOM 2406 O O . ASP A 1 311 ? -8.585 2.014 49.065 1.00 87.19 311 ASP A O 1
ATOM 2410 N N . MET A 1 312 ? -9.843 2.915 47.441 1.00 78.94 312 MET A N 1
ATOM 2411 C CA . MET A 1 312 ? -9.140 4.183 47.402 1.00 78.94 312 MET A CA 1
ATOM 2412 C C . MET A 1 312 ? -10.006 5.256 48.053 1.00 78.94 312 MET A C 1
ATOM 2414 O O . MET A 1 312 ? -11.172 5.423 47.719 1.00 78.94 312 MET A O 1
ATOM 2418 N N . ALA A 1 313 ? -9.435 6.055 48.954 1.00 70.38 313 ALA A N 1
ATOM 2419 C CA . ALA A 1 313 ? -10.139 7.187 49.561 1.00 70.38 313 ALA A CA 1
ATOM 2420 C C . ALA A 1 313 ? -10.230 8.391 48.594 1.00 70.38 313 ALA A C 1
ATOM 2422 O O . ALA A 1 313 ? -9.809 9.500 48.930 1.00 70.38 313 ALA A O 1
ATOM 2423 N N . MET A 1 314 ? -10.713 8.175 47.367 1.00 69.31 314 MET A N 1
ATOM 2424 C CA . MET A 1 314 ? -10.843 9.216 46.349 1.00 69.31 314 MET A CA 1
ATOM 2425 C C . MET A 1 314 ? -12.167 9.968 46.478 1.00 69.31 314 MET A C 1
ATOM 2427 O O . MET A 1 314 ? -13.222 9.411 46.770 1.00 69.31 314 MET A O 1
ATOM 2431 N N . GLN A 1 315 ? -12.120 11.279 46.247 1.00 65.19 315 GLN A N 1
ATOM 2432 C CA . GLN A 1 315 ? -13.311 12.119 46.281 1.00 65.19 315 GLN A CA 1
ATOM 2433 C C . GLN A 1 315 ? -14.045 12.086 44.933 1.00 65.19 315 GLN A C 1
ATOM 2435 O O . GLN A 1 315 ? -13.456 12.309 43.879 1.00 65.19 315 GLN A O 1
ATOM 2440 N N . GLY A 1 316 ? -15.369 11.915 44.976 1.00 62.72 316 GLY A N 1
ATOM 2441 C CA . GLY A 1 316 ? -16.256 12.248 43.859 1.00 62.72 316 GLY A CA 1
ATOM 2442 C C . GLY A 1 316 ? -16.481 11.158 42.806 1.00 62.72 316 GLY A C 1
ATOM 2443 O O . GLY A 1 316 ? -16.362 11.474 41.622 1.00 62.72 316 GLY A O 1
ATOM 2444 N N . LYS A 1 317 ? -16.908 9.960 43.242 1.00 80.38 317 LYS A N 1
ATOM 2445 C CA . LYS A 1 317 ? -17.290 8.793 42.410 1.00 80.38 317 LYS A CA 1
ATOM 2446 C C . LYS A 1 317 ? -16.180 8.292 41.473 1.00 80.38 317 LYS A C 1
ATOM 2448 O O . LYS A 1 317 ? -16.461 7.894 40.352 1.00 80.38 317 LYS A O 1
ATOM 2453 N N . VAL A 1 318 ? -14.926 8.375 41.908 1.00 90.00 318 VAL A N 1
ATOM 2454 C CA . VAL A 1 318 ? -13.795 7.800 41.169 1.00 90.00 318 VAL A CA 1
ATOM 2455 C C . VAL A 1 318 ? -13.605 6.380 41.665 1.00 90.00 318 VAL A C 1
ATOM 2457 O O . VAL A 1 318 ? -13.295 6.198 42.834 1.00 90.00 318 VAL A O 1
ATOM 2460 N N . GLU A 1 319 ? -13.800 5.411 40.783 1.00 94.50 319 GLU A N 1
ATOM 2461 C CA . GLU A 1 319 ? -13.878 3.984 41.117 1.00 94.50 319 GLU A CA 1
ATOM 2462 C C . GLU A 1 319 ? -12.588 3.220 40.750 1.00 94.50 319 GLU A C 1
ATOM 2464 O O . GLU A 1 319 ? -12.521 1.997 40.883 1.00 94.50 319 GLU A O 1
ATOM 2469 N N . GLY A 1 320 ? -11.543 3.927 40.294 1.00 94.19 320 GLY A N 1
ATOM 2470 C CA . GLY A 1 320 ? -10.236 3.329 40.015 1.00 94.19 320 GLY A CA 1
ATOM 2471 C C . GLY A 1 320 ? -9.168 4.271 39.445 1.00 94.19 320 GLY A C 1
ATOM 2472 O O . GLY A 1 320 ? -9.409 5.457 39.200 1.00 94.19 320 GLY A O 1
ATOM 2473 N N . LEU A 1 321 ? -7.978 3.709 39.223 1.00 94.94 321 LEU A N 1
ATOM 2474 C CA . LEU A 1 321 ? -6.820 4.297 38.543 1.00 94.94 321 LEU A CA 1
ATOM 2475 C C . LEU A 1 321 ? -6.512 3.509 37.272 1.00 94.94 321 LEU A C 1
ATOM 2477 O O . LEU A 1 321 ? -6.306 2.297 37.329 1.00 94.94 321 LEU A O 1
ATOM 2481 N N . LEU A 1 322 ? -6.394 4.205 36.147 1.00 96.50 322 LEU A N 1
ATOM 2482 C CA . LEU A 1 322 ? -5.948 3.652 34.879 1.00 96.50 322 LEU A CA 1
ATOM 2483 C C . LEU A 1 322 ? -4.422 3.704 34.784 1.00 96.50 322 LEU A C 1
ATOM 2485 O O . LEU A 1 322 ? -3.841 4.788 34.714 1.00 96.50 322 LEU A O 1
ATOM 2489 N N . GLY A 1 323 ? -3.797 2.530 34.739 1.00 95.50 323 GLY A N 1
ATOM 2490 C CA . GLY A 1 323 ? -2.346 2.382 34.695 1.00 95.50 323 GLY A CA 1
ATOM 2491 C C . GLY A 1 323 ? -1.782 2.026 33.318 1.00 95.50 323 GLY A C 1
ATOM 2492 O O . GLY A 1 323 ? -2.480 1.766 32.332 1.00 95.50 323 GLY A O 1
ATOM 2493 N N . MET A 1 324 ? -0.456 1.932 33.270 1.00 94.88 324 MET A N 1
ATOM 2494 C CA . MET A 1 324 ? 0.315 1.629 32.066 1.00 94.88 324 MET A CA 1
ATOM 2495 C C . MET A 1 324 ? 0.150 0.191 31.564 1.00 94.88 324 MET A C 1
ATOM 2497 O O . MET A 1 324 ? 0.521 -0.080 30.426 1.00 94.88 324 MET A O 1
ATOM 2501 N N . ASN A 1 325 ? -0.416 -0.734 32.348 1.00 92.81 325 ASN A N 1
ATOM 2502 C CA . ASN A 1 325 ? -0.790 -2.067 31.859 1.00 92.81 325 ASN A CA 1
ATOM 2503 C C . ASN A 1 325 ? -1.901 -2.043 30.805 1.00 92.81 325 ASN A C 1
ATOM 2505 O O . ASN A 1 325 ? -2.001 -3.004 30.052 1.00 92.81 325 ASN A O 1
ATOM 2509 N N . PHE A 1 326 ? -2.677 -0.961 30.739 1.00 95.00 326 PHE A N 1
ATOM 2510 C CA . PHE A 1 326 ? -3.628 -0.698 29.668 1.00 95.00 326 PHE A CA 1
ATOM 2511 C C . PHE A 1 326 ? -3.043 0.293 28.654 1.00 95.00 326 PHE A C 1
ATOM 2513 O O . PHE A 1 326 ? -2.909 -0.027 27.475 1.00 95.00 326 PHE A O 1
ATOM 2520 N N . LEU A 1 327 ? -2.616 1.475 29.118 1.00 94.44 327 LEU A N 1
ATOM 2521 C CA . LEU A 1 327 ? -2.241 2.597 28.244 1.00 94.44 327 LEU A CA 1
ATOM 2522 C C . LEU A 1 327 ? -1.095 2.275 27.276 1.00 94.44 327 LEU A C 1
ATOM 2524 O O . LEU A 1 327 ? -1.119 2.717 26.135 1.00 94.44 327 LEU A O 1
ATOM 2528 N N . ARG A 1 328 ? -0.110 1.459 27.684 1.00 91.12 328 ARG A N 1
ATOM 2529 C CA . ARG A 1 328 ? 1.053 1.124 26.835 1.00 91.12 328 ARG A CA 1
ATOM 2530 C C . ARG A 1 328 ? 0.707 0.342 25.564 1.00 91.12 328 ARG A C 1
ATOM 2532 O O . ARG A 1 328 ? 1.600 0.141 24.742 1.00 91.12 328 ARG A O 1
ATOM 2539 N N . HIS A 1 329 ? -0.510 -0.194 25.471 1.00 88.06 329 HIS A N 1
ATOM 2540 C CA . HIS A 1 329 ? -0.980 -0.941 24.306 1.00 88.06 329 HIS A CA 1
ATOM 2541 C C . HIS A 1 329 ? -1.417 -0.021 23.160 1.00 88.06 329 HIS A C 1
ATOM 2543 O O . HIS A 1 329 ? -1.575 -0.501 22.044 1.00 88.06 329 HIS A O 1
ATOM 2549 N N . TYR A 1 330 ? -1.533 1.280 23.425 1.00 88.50 330 TYR A N 1
ATOM 2550 C CA . TYR A 1 330 ? -1.906 2.310 22.464 1.00 88.50 330 TYR A CA 1
ATOM 2551 C C . TYR A 1 330 ? -0.754 3.301 22.288 1.00 88.50 330 TYR A C 1
ATOM 2553 O O . TYR A 1 330 ? 0.089 3.460 23.183 1.00 88.50 330 TYR A O 1
ATOM 2561 N N . ASP A 1 331 ? -0.711 3.981 21.145 1.00 87.69 331 ASP A N 1
ATOM 2562 C CA . ASP A 1 331 ? -0.048 5.282 21.084 1.00 87.69 331 ASP A CA 1
ATOM 2563 C C . ASP A 1 331 ? -1.030 6.320 21.637 1.00 87.69 331 ASP A C 1
ATOM 2565 O O . ASP A 1 331 ? -2.084 6.572 21.052 1.00 87.69 331 ASP A O 1
ATOM 2569 N N . PHE A 1 332 ? -0.750 6.828 22.839 1.00 91.00 332 PHE A N 1
ATOM 2570 C CA . PHE A 1 332 ? -1.681 7.686 23.564 1.00 91.00 332 PHE A CA 1
ATOM 2571 C C . PHE A 1 332 ? -1.098 9.067 23.822 1.00 91.00 332 PHE A C 1
ATOM 2573 O O . PHE A 1 332 ? 0.070 9.219 24.186 1.00 91.00 332 PHE A O 1
ATOM 2580 N N . HIS A 1 333 ? -1.951 10.084 23.725 1.00 90.44 333 HIS A N 1
ATOM 2581 C CA . HIS A 1 333 ? -1.616 11.429 24.172 1.00 90.44 333 HIS A CA 1
ATOM 2582 C C . HIS A 1 333 ? -2.818 12.125 24.809 1.00 90.44 333 HIS A C 1
ATOM 2584 O O . HIS A 1 333 ? -3.972 11.865 24.473 1.00 90.44 333 HIS A O 1
ATOM 2590 N N . ILE A 1 334 ? -2.534 13.029 25.748 1.00 89.94 334 ILE A N 1
ATOM 2591 C CA . ILE A 1 334 ? -3.541 13.860 26.410 1.00 89.94 334 ILE A CA 1
ATOM 2592 C C . ILE A 1 334 ? -3.433 15.275 25.852 1.00 89.94 334 ILE A C 1
ATOM 2594 O O . ILE A 1 334 ? -2.430 15.960 26.069 1.00 89.94 334 ILE A O 1
ATOM 2598 N N . ASP A 1 335 ? -4.483 15.736 25.179 1.00 88.44 335 ASP A N 1
ATOM 2599 C CA . ASP A 1 335 ? -4.631 17.141 24.815 1.00 88.44 335 ASP A CA 1
ATOM 2600 C C . ASP A 1 335 ? -5.348 17.869 25.955 1.00 88.44 335 ASP A C 1
ATOM 2602 O O . ASP A 1 335 ? -6.572 17.836 26.098 1.00 88.44 335 ASP A O 1
ATOM 2606 N N . GLN A 1 336 ? -4.556 18.532 26.795 1.00 86.00 336 GLN A N 1
ATOM 2607 C CA . GLN A 1 336 ? -5.046 19.243 27.975 1.00 86.00 336 GLN A CA 1
ATOM 2608 C C . GLN A 1 336 ? -5.910 20.460 27.616 1.00 86.00 336 GLN A C 1
ATOM 2610 O O . GLN A 1 336 ? -6.798 20.823 28.384 1.00 86.00 336 GLN A O 1
ATOM 2615 N N . ASN A 1 337 ? -5.675 21.078 26.453 1.00 85.12 337 ASN A N 1
ATOM 2616 C CA . ASN A 1 337 ? -6.430 22.253 26.019 1.00 85.12 337 ASN A CA 1
ATOM 2617 C C . ASN A 1 337 ? -7.843 21.853 25.600 1.00 85.12 337 ASN A C 1
ATOM 2619 O O . ASN A 1 337 ? -8.809 22.534 25.943 1.00 85.12 337 ASN A O 1
ATOM 2623 N N . ARG A 1 338 ? -7.960 20.736 24.874 1.00 87.56 338 ARG A N 1
ATOM 2624 C CA . ARG A 1 338 ? -9.250 20.171 24.463 1.00 87.56 338 ARG A CA 1
ATOM 2625 C C . ARG A 1 338 ? -9.883 19.271 25.524 1.00 87.56 338 ARG A C 1
ATOM 2627 O O . ARG A 1 338 ? -11.057 18.951 25.396 1.00 87.56 338 ARG A O 1
ATOM 2634 N N . SER A 1 339 ? -9.143 18.910 26.576 1.00 91.62 339 SER A N 1
ATOM 2635 C CA . SER A 1 339 ? -9.553 17.908 27.568 1.00 91.62 339 SER A CA 1
ATOM 2636 C C . SER A 1 339 ? -9.974 16.605 26.891 1.00 91.62 339 SER A C 1
ATOM 2638 O O . SER A 1 339 ? -11.078 16.114 27.109 1.00 91.62 339 SER A O 1
ATOM 2640 N N . ILE A 1 340 ? -9.093 16.060 26.051 1.00 92.75 340 ILE A N 1
ATOM 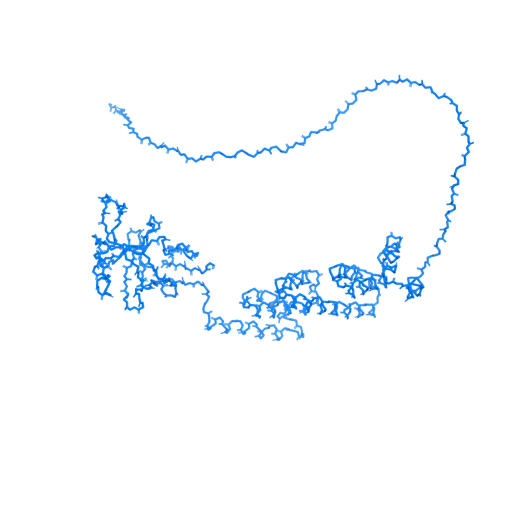2641 C CA . ILE A 1 340 ? -9.313 14.769 25.395 1.00 92.75 340 ILE A CA 1
ATOM 2642 C C . ILE A 1 340 ? -8.117 13.835 25.583 1.00 92.75 340 ILE A C 1
ATOM 2644 O O . ILE A 1 340 ? -6.964 14.273 25.636 1.00 92.75 340 ILE A O 1
ATOM 2648 N N . LEU A 1 341 ? -8.411 12.542 25.675 1.00 93.44 341 LEU A N 1
ATOM 2649 C CA . LEU A 1 341 ? -7.446 11.457 25.548 1.00 93.44 341 LEU A CA 1
ATOM 2650 C C . LEU A 1 341 ? -7.589 10.885 24.146 1.00 93.44 341 LEU A C 1
ATOM 2652 O O . LEU A 1 341 ? -8.685 10.497 23.756 1.00 93.44 341 LEU A O 1
ATOM 2656 N N . VAL A 1 342 ? -6.487 10.827 23.415 1.00 91.19 342 VAL A N 1
ATOM 2657 C CA . VAL A 1 342 ? -6.433 10.198 22.099 1.00 91.19 342 VAL A CA 1
ATOM 2658 C C . VAL A 1 342 ? -5.723 8.859 22.239 1.00 91.19 342 VAL A C 1
ATOM 2660 O O . VAL A 1 342 ? -4.648 8.808 22.840 1.00 91.19 342 VAL A O 1
ATOM 2663 N N . LEU A 1 343 ? -6.330 7.797 21.709 1.00 89.62 343 LEU A N 1
ATOM 2664 C CA . LEU A 1 343 ? -5.788 6.436 21.691 1.00 89.62 343 LEU A CA 1
ATOM 2665 C C . LEU A 1 343 ? -5.711 5.924 20.253 1.00 89.62 343 LEU A C 1
ATOM 2667 O O . LEU A 1 343 ? -6.753 5.716 19.639 1.00 89.62 343 LEU A O 1
ATOM 2671 N N . ASP A 1 344 ? -4.506 5.676 19.747 1.00 84.50 344 ASP A N 1
ATOM 2672 C CA . ASP A 1 344 ? -4.266 5.069 18.432 1.00 84.50 344 ASP A CA 1
ATOM 2673 C C . ASP A 1 344 ? -3.780 3.615 18.578 1.00 84.50 344 ASP A C 1
ATOM 2675 O O . ASP A 1 344 ? -3.058 3.272 19.526 1.00 84.50 344 ASP A O 1
ATOM 2679 N N . GLN A 1 345 ? -4.214 2.745 17.665 1.00 77.00 345 GLN A N 1
ATOM 2680 C CA . GLN A 1 345 ? -3.784 1.345 17.622 1.00 77.00 345 GLN A CA 1
ATOM 2681 C C . GLN A 1 345 ? -2.339 1.271 17.121 1.00 77.00 345 GLN A C 1
ATOM 2683 O O . GLN A 1 345 ? -1.971 1.930 16.152 1.00 77.00 345 GLN A O 1
ATOM 2688 N N . ARG A 1 346 ? -1.515 0.462 17.790 1.00 58.72 346 ARG A N 1
ATOM 2689 C CA . ARG A 1 346 ? -0.121 0.240 17.384 1.00 58.72 346 ARG A CA 1
ATOM 2690 C C . ARG A 1 346 ? 0.034 -0.717 16.216 1.00 58.72 346 ARG A C 1
ATOM 2692 O O . ARG A 1 346 ? -0.752 -1.690 16.142 1.00 58.72 346 ARG A O 1
#

Radius of gyration: 36.51 Å; chains: 1; bounding box: 94×61×101 Å

Secondary structure (DSSP, 8-state):
------------------PPP--------------------------------------HHHHHHHHTTS-HHHHHHHHHHHHHHH---HHHHHHHHHHHHHTT-HHHHHHHHHHHGGG--SHHHHHHHHHHHHHHHHHHHHHHHHTT-HHHHHHHHHHHHHH-TT-HHHHHHHHHHHHHTT-HHHHHHHHHHTTT-TTTHHHHHHHHHHHHHHHTTS--SEEEEE-EEETTEEEEEEEETTTEEEEEEE-TT-SS-EE-HHHHHHTT---SS-EEEEEETTEEEEEEEEEEEEEEETTEEEEEEEEEE-----SSS--EEE-HHHHTTEEEEEETTTTEEEEEE-

Foldseek 3Di:
DDDDYDDDDDDDDDDDDDDDDDDDDDDDDDDDDDDDDDDDDDDDDDDDPPDPPPPPPQPVVNVVVVCVPPDLVVLLVVLVVCCVVPNLALVSLQVNLVSCLVVVVLVSSVVSLLSSVVNDDDPVSVVVSVVSNVVSLVSNVVVCVVVVNLVVNLVVLVVCCVSPVVPLVSLVVNLVSCVVVVVNVSSLVSLVSCCPPPPCNVVSVVSNVVSVVVCVVVPPQKDKFAWDDDPNWTWGWKDFPVPDIAIATEDAPAAFKAFAQVVCVVVVDDQPDDWDWDQDPVGIDIFGKDFTQWMGGPPQIDGRGIYTHDHDPDPDRHGIYDYCSRQVQFPWDADPVRNIIMTGGD

pLDDT: mean 80.99, std 23.27, range [25.83, 98.44]